Protein AF-A0A4S8S3R3-F1 (afdb_monomer_lite)

InterPro domains:
  IPR031915 Cryptic loci regulator 2, N-terminal [PF16761] (152-192)

Structure (mmCIF, N/CA/C/O backbone):
data_AF-A0A4S8S3R3-F1
#
_entry.id   AF-A0A4S8S3R3-F1
#
loop_
_atom_site.group_PDB
_atom_site.id
_atom_site.type_symbol
_atom_site.label_atom_id
_atom_site.label_alt_id
_atom_site.label_comp_id
_atom_site.label_asym_id
_atom_site.label_entity_id
_atom_site.label_seq_id
_atom_site.pdbx_PDB_ins_code
_atom_site.Cartn_x
_atom_site.Cartn_y
_atom_site.Cartn_z
_atom_site.occupancy
_atom_site.B_iso_or_equiv
_atom_site.auth_seq_id
_atom_site.auth_comp_id
_atom_site.auth_asym_id
_atom_site.auth_atom_id
_atom_site.pdbx_PDB_model_num
ATOM 1 N N . PRO A 1 1 ? -45.115 25.606 -44.494 1.00 42.81 1 PRO A N 1
ATOM 2 C CA . PRO A 1 1 ? -45.465 24.777 -43.309 1.00 42.81 1 PRO A CA 1
ATOM 3 C C . PRO A 1 1 ? -44.817 25.390 -42.044 1.00 42.81 1 PRO A C 1
ATOM 5 O O . PRO A 1 1 ? -43.601 25.354 -41.941 1.00 42.81 1 PRO A O 1
ATOM 8 N N . ARG A 1 2 ? -45.499 26.202 -41.209 1.00 33.47 2 ARG A N 1
ATOM 9 C CA . ARG A 1 2 ? -46.504 25.815 -40.179 1.00 33.47 2 ARG A CA 1
ATOM 10 C C . ARG A 1 2 ? -46.021 24.563 -39.416 1.00 33.47 2 ARG A C 1
ATOM 12 O O . ARG A 1 2 ? -45.846 23.548 -40.074 1.00 33.47 2 ARG A O 1
ATOM 19 N N . THR A 1 3 ? -45.728 24.557 -38.113 1.00 40.31 3 THR A N 1
ATOM 20 C CA . THR A 1 3 ? -46.349 25.238 -36.957 1.00 40.31 3 THR A CA 1
ATOM 21 C C . THR A 1 3 ? -45.448 25.184 -35.711 1.00 40.31 3 THR A C 1
ATOM 23 O O . THR A 1 3 ? -44.665 24.252 -35.550 1.00 40.31 3 THR A O 1
ATOM 26 N N . ASP A 1 4 ? -45.666 26.147 -34.810 1.00 38.47 4 ASP A N 1
ATOM 27 C CA . ASP A 1 4 ? -45.420 26.109 -33.363 1.00 38.47 4 ASP A CA 1
ATOM 28 C C . ASP A 1 4 ? -45.768 24.781 -32.667 1.00 38.47 4 ASP A C 1
ATOM 30 O O . ASP A 1 4 ? -46.743 24.120 -33.029 1.00 38.47 4 ASP A O 1
ATOM 34 N N . SER A 1 5 ? -45.084 24.501 -31.550 1.00 48.31 5 SER A N 1
ATOM 35 C CA . SER A 1 5 ? -45.745 24.085 -30.300 1.00 48.31 5 SER A CA 1
ATOM 36 C C . SER A 1 5 ? -44.850 24.310 -29.078 1.00 48.31 5 SER A C 1
ATOM 38 O O . SER A 1 5 ? -43.907 23.570 -28.806 1.00 48.31 5 SER A O 1
ATOM 40 N N . LYS A 1 6 ? -45.206 25.347 -28.314 1.00 42.16 6 LYS A N 1
ATOM 41 C CA . LYS A 1 6 ? -44.943 25.480 -26.877 1.00 42.16 6 LYS A CA 1
ATOM 42 C C . LYS A 1 6 ? -45.729 24.410 -26.117 1.00 42.16 6 LYS A C 1
ATOM 44 O O . LYS A 1 6 ? -46.930 24.304 -26.342 1.00 42.16 6 LYS A O 1
ATOM 49 N N . ILE A 1 7 ? -45.121 23.781 -25.110 1.00 41.97 7 ILE A N 1
ATOM 50 C CA . ILE A 1 7 ? -45.838 23.376 -23.893 1.00 41.97 7 ILE A CA 1
ATOM 51 C C . ILE A 1 7 ? -45.011 23.806 -22.676 1.00 41.97 7 ILE A C 1
ATOM 53 O O . ILE A 1 7 ? -43.939 23.286 -22.389 1.00 41.97 7 ILE A O 1
ATOM 57 N N . VAL A 1 8 ? -45.553 24.814 -21.997 1.00 40.31 8 VAL A N 1
ATOM 58 C CA . VAL A 1 8 ? -45.353 25.147 -20.585 1.00 40.31 8 VAL A CA 1
ATOM 59 C C . VAL A 1 8 ? -46.259 24.228 -19.773 1.00 40.31 8 VAL A C 1
ATOM 61 O O . VAL A 1 8 ? -47.388 24.012 -20.203 1.00 40.31 8 VAL A O 1
ATOM 64 N N . GLN A 1 9 ? -45.799 23.783 -18.601 1.00 35.97 9 GLN A N 1
ATOM 65 C CA . GLN A 1 9 ? -46.545 23.570 -17.341 1.00 35.97 9 GLN A CA 1
ATOM 66 C C . GLN A 1 9 ? -45.716 22.623 -16.454 1.00 35.97 9 GLN A C 1
ATOM 68 O O . GLN A 1 9 ? -45.087 21.711 -16.963 1.00 35.97 9 GLN A O 1
ATOM 73 N N . LYS A 1 10 ? -45.669 22.705 -15.128 1.00 34.94 10 LYS A N 1
ATOM 74 C CA . LYS A 1 10 ? -46.072 23.684 -14.117 1.00 34.94 10 LYS A CA 1
ATOM 75 C C . LYS A 1 10 ? -45.403 23.177 -12.831 1.00 34.94 10 LYS A C 1
ATOM 77 O O . LYS A 1 10 ? -45.249 21.974 -12.639 1.00 34.94 10 LYS A O 1
ATOM 82 N N . SER A 1 11 ? -44.988 24.111 -11.995 1.00 38.84 11 SER A N 1
ATOM 83 C CA . SER A 1 11 ? -44.593 23.934 -10.599 1.00 38.84 11 SER A CA 1
ATOM 84 C C . SER A 1 11 ? -45.507 22.981 -9.823 1.00 38.84 11 SER A C 1
ATOM 86 O O . SER A 1 11 ? -46.708 22.993 -10.067 1.00 38.84 11 SER A O 1
ATOM 88 N N . ASN A 1 12 ? -44.942 22.244 -8.855 1.00 33.91 12 ASN A N 1
ATOM 89 C CA . ASN A 1 12 ? -45.593 21.876 -7.590 1.00 33.91 12 ASN A CA 1
ATOM 90 C C . ASN A 1 12 ? -44.559 21.340 -6.583 1.00 33.91 12 ASN A C 1
ATOM 92 O O . ASN A 1 12 ? -44.214 20.162 -6.572 1.00 33.91 12 ASN A O 1
ATOM 96 N N . THR A 1 13 ? -44.091 22.228 -5.710 1.00 43.00 13 THR A N 1
ATOM 97 C CA . THR A 1 13 ? -43.621 21.862 -4.370 1.00 43.00 13 THR A CA 1
ATOM 98 C C . THR A 1 13 ? -44.842 21.523 -3.517 1.00 43.00 13 THR A C 1
ATOM 100 O O . THR A 1 13 ? -45.831 22.256 -3.575 1.00 43.00 13 THR A O 1
ATOM 103 N N . PRO A 1 14 ? -44.748 20.509 -2.650 1.00 39.34 14 PRO A N 1
ATOM 104 C CA . PRO A 1 14 ? -45.370 20.633 -1.340 1.00 39.34 14 PRO A CA 1
ATOM 105 C C . PRO A 1 14 ? -44.380 20.291 -0.221 1.00 39.34 14 PRO A C 1
ATOM 107 O O . PRO A 1 14 ? -43.823 19.199 -0.153 1.00 39.34 14 PRO A O 1
ATOM 110 N N . LYS A 1 15 ? -44.207 21.251 0.690 1.00 39.97 15 LYS A N 1
ATOM 111 C CA . LYS A 1 15 ? -43.920 21.000 2.106 1.00 39.97 15 LYS A CA 1
ATOM 112 C C . LYS A 1 15 ? -45.290 20.864 2.790 1.00 39.97 15 LYS A C 1
ATOM 114 O O . LYS A 1 15 ? -46.181 21.638 2.441 1.00 39.97 15 LYS A O 1
ATOM 119 N N . PRO A 1 16 ? -45.482 19.895 3.693 1.00 41.38 16 PRO A N 1
ATOM 120 C CA . PRO A 1 16 ? -45.850 20.271 5.066 1.00 41.38 16 PRO A CA 1
ATOM 121 C C . PRO A 1 16 ? -45.192 19.331 6.104 1.00 41.38 16 PRO A C 1
ATOM 123 O O . PRO A 1 16 ? -44.981 18.152 5.856 1.00 41.38 16 PRO A O 1
ATOM 126 N N . GLU A 1 17 ? -44.541 19.876 7.129 1.00 31.16 17 GLU A N 1
ATOM 127 C CA . GLU A 1 17 ? -45.059 20.096 8.496 1.00 31.16 17 GLU A CA 1
ATOM 128 C C . GLU A 1 17 ? -44.918 18.885 9.441 1.00 31.16 17 GLU A C 1
ATOM 130 O O . GLU A 1 17 ? -45.548 17.848 9.287 1.00 31.16 17 GLU A O 1
ATOM 135 N N . THR A 1 18 ? -44.053 19.105 10.437 1.00 33.72 18 THR A N 1
ATOM 136 C CA . THR A 1 18 ? -44.290 18.925 11.878 1.00 33.72 18 THR A CA 1
ATOM 137 C C . THR A 1 18 ? -44.778 17.567 12.381 1.00 33.72 18 THR A C 1
ATOM 139 O O . THR A 1 18 ? -45.950 17.245 12.249 1.00 33.72 18 THR A O 1
ATOM 142 N N . SER A 1 19 ? -43.913 16.855 13.119 1.00 33.66 19 SER A N 1
ATOM 143 C CA . SER A 1 19 ? -44.269 16.081 14.326 1.00 33.66 19 SER A CA 1
ATOM 144 C C . SER A 1 19 ? -43.007 15.575 15.036 1.00 33.66 19 SER A C 1
ATOM 146 O O . SER A 1 19 ? -42.367 14.626 14.590 1.00 33.66 19 SER A O 1
ATOM 148 N N . SER A 1 20 ? -42.652 16.198 16.162 1.00 34.34 20 SER A N 1
ATOM 149 C CA . SER A 1 20 ? -41.788 15.581 17.177 1.00 34.34 20 SER A CA 1
ATOM 150 C C . SER A 1 20 ? -42.517 14.413 17.845 1.00 34.34 20 SER A C 1
ATOM 152 O O . SER A 1 20 ? -43.718 14.515 18.097 1.00 34.34 20 SER A O 1
ATOM 154 N N . PRO A 1 21 ? -41.773 13.393 18.296 1.00 39.06 21 PRO A N 1
ATOM 155 C CA . PRO A 1 21 ? -41.988 12.917 19.655 1.00 39.06 21 PRO A CA 1
ATOM 156 C C . PRO A 1 21 ? -40.679 12.871 20.449 1.00 39.06 21 PRO A C 1
ATOM 158 O O . PRO A 1 21 ? -39.700 12.216 20.101 1.00 39.06 21 PRO A O 1
ATOM 161 N N . ARG A 1 22 ? -40.719 13.589 21.568 1.00 32.97 22 ARG A N 1
ATOM 162 C CA . ARG A 1 22 ? -39.812 13.522 22.709 1.00 32.97 22 ARG A CA 1
ATOM 163 C C . ARG A 1 22 ? -40.102 12.232 23.473 1.00 32.97 22 ARG A C 1
ATOM 165 O O . ARG A 1 22 ? -41.174 12.148 24.058 1.00 32.97 22 ARG A O 1
ATOM 172 N N . LEU A 1 23 ? -39.161 11.292 23.533 1.00 36.50 23 LEU A N 1
ATOM 173 C CA . LEU A 1 23 ? -39.153 10.227 24.542 1.00 36.50 23 LEU A CA 1
ATOM 174 C C . LEU A 1 23 ? -37.711 9.906 24.958 1.00 36.50 23 LEU A C 1
ATOM 176 O O . LEU A 1 23 ? -36.944 9.298 24.218 1.00 36.50 23 LEU A O 1
ATOM 180 N N . GLN A 1 24 ? -37.362 10.353 26.165 1.00 35.91 24 GLN A N 1
ATOM 181 C CA . GLN A 1 24 ? -36.307 9.759 26.981 1.00 35.91 24 GLN A CA 1
ATOM 182 C C . GLN A 1 24 ? -36.858 8.486 27.632 1.00 35.91 24 GLN A C 1
ATOM 184 O O . GLN A 1 24 ? -38.046 8.444 27.960 1.00 35.91 24 GLN A O 1
ATOM 189 N N . PRO A 1 25 ? -35.988 7.520 27.943 1.00 35.62 25 PRO A N 1
ATOM 190 C CA . PRO A 1 25 ? -36.125 6.782 29.190 1.00 35.62 25 PRO A CA 1
ATOM 191 C C . PRO A 1 25 ? -34.974 7.136 30.129 1.00 35.62 25 PRO A C 1
ATOM 193 O O . PRO A 1 25 ? -33.798 7.013 29.786 1.00 35.62 25 PRO A O 1
ATOM 196 N N . ALA A 1 26 ? -35.351 7.587 31.321 1.00 31.09 26 ALA A N 1
ATOM 197 C CA . ALA A 1 26 ? -34.501 7.590 32.494 1.00 31.09 26 ALA A CA 1
ATOM 198 C C . ALA A 1 26 ? -33.991 6.166 32.760 1.00 31.09 26 ALA A C 1
ATOM 200 O O . ALA A 1 26 ? -34.755 5.208 32.645 1.00 31.09 26 ALA A O 1
ATOM 201 N N . PHE A 1 27 ? -32.728 6.036 33.163 1.00 34.03 27 PHE A N 1
ATOM 202 C CA . PHE A 1 27 ? -32.340 4.913 34.002 1.00 34.03 27 PHE A CA 1
ATOM 203 C C . PHE A 1 27 ? -31.862 5.470 35.331 1.00 34.03 27 PHE A C 1
ATOM 205 O O . PHE A 1 27 ? -30.922 6.264 35.404 1.00 34.03 27 PHE A O 1
ATOM 212 N N . GLU A 1 28 ? -32.631 5.115 36.349 1.00 34.59 28 GLU A N 1
ATOM 213 C CA . GLU A 1 28 ? -32.444 5.498 37.728 1.00 34.59 28 GLU A CA 1
ATOM 214 C C . GLU A 1 28 ? -31.196 4.856 38.325 1.00 34.59 28 GLU A C 1
ATOM 216 O O . GLU A 1 28 ? -30.725 3.782 37.946 1.00 34.59 28 GLU A O 1
ATOM 221 N N . ILE A 1 29 ? -30.696 5.599 39.299 1.00 34.53 29 ILE A N 1
ATOM 222 C CA . ILE A 1 29 ? -29.634 5.299 40.237 1.00 34.53 29 ILE A CA 1
ATOM 223 C C . ILE A 1 29 ? -30.038 4.090 41.086 1.00 34.53 29 ILE A C 1
ATOM 225 O O . ILE A 1 29 ? -31.101 4.092 41.701 1.00 34.53 29 ILE A O 1
ATOM 229 N N . ALA A 1 30 ? -29.138 3.116 41.215 1.00 36.00 30 ALA A N 1
ATOM 230 C CA . ALA A 1 30 ? -29.139 2.188 42.338 1.00 36.00 30 ALA A CA 1
ATOM 231 C C . ALA A 1 30 ? -27.792 2.286 43.066 1.00 36.00 30 ALA A C 1
ATOM 233 O O . ALA A 1 30 ? -26.775 1.734 42.654 1.00 36.00 30 ALA A O 1
ATOM 234 N N . THR A 1 31 ? -27.804 3.050 44.154 1.00 36.00 31 THR A N 1
ATOM 235 C CA . THR A 1 31 ? -26.838 3.024 45.254 1.00 36.00 31 THR A CA 1
ATOM 236 C C . THR A 1 31 ? -26.997 1.751 46.082 1.00 36.00 31 THR A C 1
ATOM 238 O O . THR A 1 31 ? -28.115 1.460 46.496 1.00 36.00 31 THR A O 1
ATOM 241 N N . SER A 1 32 ? -25.894 1.063 46.389 1.00 34.50 32 SER A N 1
ATOM 242 C CA . SER A 1 32 ? -25.603 0.313 47.634 1.00 34.50 32 SER A CA 1
ATOM 243 C C . SER A 1 32 ? -24.388 -0.584 47.352 1.00 34.50 32 SER A C 1
ATOM 245 O O . SER A 1 32 ? -24.374 -1.261 46.334 1.00 34.50 32 SER A O 1
ATOM 247 N N . GLY A 1 33 ? -23.313 -0.667 48.126 1.00 32.16 33 GLY A N 1
ATOM 248 C CA . GLY A 1 33 ? -22.965 -0.123 49.427 1.00 32.16 33 GLY A CA 1
ATOM 249 C C . GLY A 1 33 ? -21.567 -0.654 49.797 1.00 32.16 33 GLY A C 1
ATOM 250 O O . GLY A 1 33 ? -21.150 -1.691 49.295 1.00 32.16 33 GLY A O 1
ATOM 251 N N . TYR A 1 34 ? -20.857 0.114 50.627 1.00 34.03 34 TYR A N 1
ATOM 252 C CA . TYR A 1 34 ? -19.800 -0.269 51.575 1.00 34.03 34 TYR A CA 1
ATOM 253 C C . TYR A 1 34 ? -18.834 -1.428 51.245 1.00 34.03 34 TYR A C 1
ATOM 255 O O . TYR A 1 34 ? -19.219 -2.590 51.251 1.00 34.03 34 TYR A O 1
ATOM 263 N N . LEU A 1 35 ? -17.527 -1.129 51.245 1.00 38.69 35 LEU A N 1
ATOM 264 C CA . LEU A 1 35 ? -16.663 -1.475 52.388 1.00 38.69 35 LEU A CA 1
ATOM 265 C C . LEU A 1 35 ? -15.278 -0.815 52.286 1.00 38.69 35 LEU A C 1
ATOM 267 O O . LEU A 1 35 ? -14.563 -0.934 51.294 1.00 38.69 35 LEU A O 1
ATOM 271 N N . SER A 1 36 ? -14.937 -0.113 53.365 1.00 37.84 36 SER A N 1
ATOM 272 C CA . SER A 1 36 ? -13.621 0.407 53.722 1.00 37.84 36 SER A CA 1
ATOM 273 C C . SER A 1 36 ? -12.545 -0.674 53.718 1.00 37.84 36 SER A C 1
ATOM 275 O O . SER A 1 36 ? -12.812 -1.768 54.192 1.00 37.84 36 SER A O 1
ATOM 277 N N . HIS A 1 37 ? -11.306 -0.311 53.381 1.00 37.75 37 HIS A N 1
ATOM 278 C CA . HIS A 1 37 ? -10.135 -0.757 54.142 1.00 37.75 37 HIS A CA 1
ATOM 279 C C . HIS A 1 37 ? -8.999 0.267 54.019 1.00 37.75 37 HIS A C 1
ATOM 281 O O . HIS A 1 37 ? -8.305 0.352 53.009 1.00 37.75 37 HIS A O 1
ATOM 287 N N . SER A 1 38 ? -8.816 1.034 55.092 1.00 36.47 38 SER A N 1
ATOM 288 C CA . SER A 1 38 ? -7.564 1.710 55.428 1.00 36.47 38 SER A CA 1
ATOM 289 C C . SER A 1 38 ? -6.676 0.719 56.181 1.00 36.47 38 SER A C 1
ATOM 291 O O . SER A 1 38 ? -7.119 0.193 57.199 1.00 36.47 38 SER A O 1
ATOM 293 N N . ILE A 1 39 ? -5.437 0.496 55.736 1.00 39.38 39 ILE A N 1
ATOM 294 C CA . ILE A 1 39 ? -4.330 -0.050 56.550 1.00 39.38 39 ILE A CA 1
ATOM 295 C C . ILE A 1 39 ? -3.059 0.673 56.068 1.00 39.38 39 ILE A C 1
ATOM 297 O O . ILE A 1 39 ? -2.660 0.517 54.920 1.00 39.38 39 ILE A O 1
ATOM 301 N N . LEU A 1 40 ? -2.618 1.731 56.755 1.00 34.19 40 LEU A N 1
ATOM 302 C CA . LEU A 1 40 ? -1.598 1.744 57.818 1.00 34.19 40 LEU A CA 1
ATOM 303 C C . LEU A 1 40 ? -0.231 1.151 57.421 1.00 34.19 40 LEU A C 1
ATOM 305 O O . LEU A 1 40 ? -0.044 -0.055 57.323 1.00 34.19 40 LEU A O 1
ATOM 309 N N . GLN A 1 41 ? 0.705 2.088 57.238 1.00 35.75 41 GLN A N 1
ATOM 310 C CA . GLN A 1 41 ? 2.137 2.070 57.555 1.00 35.75 41 GLN A CA 1
ATOM 311 C C . GLN A 1 41 ? 2.767 0.744 58.010 1.00 35.75 41 GLN A C 1
ATOM 313 O O . GLN A 1 41 ? 2.439 0.200 59.061 1.00 35.75 41 GLN A O 1
ATOM 318 N N . SER A 1 42 ? 3.863 0.378 57.342 1.00 31.73 42 SER A N 1
ATOM 319 C CA . SER A 1 42 ? 5.008 -0.200 58.042 1.00 31.73 42 SER A CA 1
ATOM 320 C C . SER A 1 42 ? 6.295 0.447 57.544 1.00 31.73 42 SER A C 1
ATOM 322 O O . SER A 1 42 ? 6.680 0.317 56.384 1.00 31.73 42 SER A O 1
ATOM 324 N N . SER A 1 43 ? 6.905 1.200 58.457 1.00 35.66 43 SER A N 1
ATOM 325 C CA . SER A 1 43 ? 8.271 1.695 58.378 1.00 35.66 43 SER A CA 1
ATOM 326 C C . SER A 1 43 ? 9.243 0.520 58.295 1.00 35.66 43 SER A C 1
ATOM 328 O O . SER A 1 43 ? 9.161 -0.410 59.100 1.00 35.66 43 SER A O 1
ATOM 330 N N . ARG A 1 44 ? 10.208 0.602 57.377 1.00 38.00 44 ARG A N 1
ATOM 331 C CA . ARG A 1 44 ? 11.535 0.026 57.593 1.00 38.00 44 ARG A CA 1
ATOM 332 C C . ARG A 1 44 ? 12.589 1.028 57.164 1.00 38.00 44 ARG A C 1
ATOM 334 O O . ARG A 1 44 ? 12.940 1.137 55.993 1.00 38.00 44 ARG A O 1
ATOM 341 N N . ASP A 1 45 ? 13.087 1.727 58.172 1.00 32.34 45 ASP A N 1
ATOM 342 C CA . ASP A 1 45 ? 14.384 2.374 58.177 1.00 32.34 45 ASP A CA 1
ATOM 343 C C . ASP A 1 45 ? 15.481 1.354 57.842 1.00 32.34 45 ASP A C 1
ATOM 345 O O . ASP A 1 45 ? 15.679 0.364 58.547 1.00 32.34 45 ASP A O 1
ATOM 349 N N . CYS A 1 46 ? 16.238 1.620 56.784 1.00 28.89 46 CYS A N 1
ATOM 350 C CA . CYS A 1 46 ? 17.620 1.175 56.661 1.00 28.89 46 CYS A CA 1
ATOM 351 C C . CYS A 1 46 ? 18.444 2.376 56.207 1.00 28.89 46 CYS A C 1
ATOM 353 O O . CYS A 1 46 ? 18.574 2.664 55.022 1.00 28.89 46 CYS A O 1
ATOM 355 N N . ASN A 1 47 ? 18.982 3.092 57.191 1.00 32.78 47 ASN A N 1
ATOM 356 C CA . ASN A 1 47 ? 20.014 4.095 56.999 1.00 32.78 47 ASN A CA 1
ATOM 357 C C . ASN A 1 47 ? 21.377 3.397 57.132 1.00 32.78 47 ASN A C 1
ATOM 359 O O . ASN A 1 47 ? 21.750 2.979 58.229 1.00 32.78 47 ASN A O 1
ATOM 363 N N . ARG A 1 48 ? 22.145 3.291 56.041 1.00 32.88 48 ARG A N 1
ATOM 364 C CA . ARG A 1 48 ? 23.611 3.281 56.133 1.00 32.88 48 ARG A CA 1
ATOM 365 C C . ARG A 1 48 ? 24.241 3.887 54.880 1.00 32.88 48 ARG A C 1
ATOM 367 O O . ARG A 1 48 ? 24.028 3.443 53.761 1.00 32.88 48 ARG A O 1
ATOM 374 N N . HIS A 1 49 ? 24.996 4.938 55.145 1.00 33.22 49 HIS A N 1
ATOM 375 C CA . HIS A 1 49 ? 25.717 5.830 54.252 1.00 33.22 49 HIS A CA 1
ATOM 376 C C . HIS A 1 49 ? 27.010 5.186 53.711 1.00 33.22 49 HIS A C 1
ATOM 378 O O . HIS A 1 49 ? 27.796 4.712 54.527 1.00 33.22 49 HIS A O 1
ATOM 384 N N . LEU A 1 50 ? 27.237 5.200 52.385 1.00 30.02 50 LEU A N 1
ATOM 385 C CA . LEU A 1 50 ? 28.468 5.692 51.726 1.00 30.02 50 LEU A CA 1
ATOM 386 C C . LEU A 1 50 ? 28.365 5.614 50.179 1.00 30.02 50 LEU A C 1
ATOM 388 O O . LEU A 1 50 ? 28.227 4.535 49.619 1.00 30.02 50 LEU A O 1
ATOM 392 N N . GLN A 1 51 ? 28.447 6.787 49.538 1.00 34.78 51 GLN A N 1
ATOM 393 C CA . GLN A 1 51 ? 29.230 7.118 48.331 1.00 34.78 51 GLN A CA 1
ATOM 394 C C . GLN A 1 51 ? 29.315 6.118 47.153 1.00 34.78 51 GLN A C 1
ATOM 396 O O . GLN A 1 51 ? 30.064 5.149 47.212 1.00 34.78 51 GLN A O 1
ATOM 401 N N . ASN A 1 52 ? 28.668 6.448 46.026 1.00 30.20 52 ASN A N 1
ATOM 402 C CA . ASN A 1 52 ? 29.315 6.935 44.788 1.00 30.20 52 ASN A CA 1
ATOM 403 C C . ASN A 1 52 ? 28.390 6.799 43.563 1.00 30.20 52 ASN A C 1
ATOM 405 O O . ASN A 1 52 ? 27.726 5.786 43.377 1.00 30.20 52 ASN A O 1
ATOM 409 N N . ASP A 1 53 ? 28.414 7.856 42.751 1.00 32.84 53 ASP A N 1
ATOM 410 C CA . ASP A 1 53 ? 28.227 7.910 41.301 1.00 32.84 53 ASP A CA 1
ATOM 411 C C . ASP A 1 53 ? 26.947 7.358 40.652 1.00 32.84 53 ASP A C 1
ATOM 413 O O . ASP A 1 53 ? 26.732 6.161 40.490 1.00 32.84 53 ASP A O 1
ATOM 417 N N . SER A 1 54 ? 26.202 8.298 40.067 1.00 35.62 54 SER A N 1
ATOM 418 C CA . SER A 1 54 ? 25.997 8.393 38.612 1.00 35.62 54 SER A CA 1
ATOM 419 C C . SER A 1 54 ? 24.539 8.672 38.253 1.00 35.62 54 SER A C 1
ATOM 421 O O . SER A 1 54 ? 23.603 8.056 38.758 1.00 35.62 54 SER A O 1
ATOM 423 N N . CYS A 1 55 ? 24.368 9.665 37.386 1.00 34.19 55 CYS A N 1
ATOM 424 C CA . CYS A 1 55 ? 23.100 10.174 36.894 1.00 34.19 55 CYS A CA 1
ATOM 425 C C . CYS A 1 55 ? 22.215 9.045 36.354 1.00 34.19 55 CYS A C 1
ATOM 427 O O . CYS A 1 55 ? 22.591 8.347 35.412 1.00 34.19 55 CYS A O 1
ATOM 429 N N . THR A 1 56 ? 21.008 8.919 36.903 1.00 35.53 56 THR A N 1
ATOM 430 C CA . THR A 1 56 ? 19.943 8.088 36.343 1.00 35.53 56 THR A CA 1
ATOM 431 C C . THR A 1 56 ? 19.546 8.659 34.983 1.00 35.53 56 THR A C 1
ATOM 433 O O . THR A 1 56 ? 18.742 9.586 34.887 1.00 35.53 56 THR A O 1
ATOM 436 N N . MET A 1 57 ? 20.141 8.132 33.915 1.00 41.19 57 MET A N 1
ATOM 437 C CA . MET A 1 57 ? 19.585 8.271 32.576 1.00 41.19 57 MET A CA 1
ATOM 438 C C . MET A 1 57 ? 18.233 7.562 32.601 1.00 41.19 57 MET A C 1
ATOM 440 O O . MET A 1 57 ? 18.159 6.387 32.951 1.00 41.19 57 MET A O 1
ATOM 444 N N . ALA A 1 58 ? 17.167 8.304 32.304 1.00 42.53 58 ALA A N 1
ATOM 445 C CA . ALA A 1 58 ? 15.836 7.744 32.145 1.00 42.53 58 ALA A CA 1
ATOM 446 C C . ALA A 1 58 ? 15.900 6.552 31.181 1.00 42.53 58 ALA A C 1
ATOM 448 O O . ALA A 1 58 ? 16.458 6.674 30.086 1.00 42.53 58 ALA A O 1
ATOM 449 N N . ASP A 1 59 ? 15.345 5.416 31.602 1.00 37.62 59 ASP A N 1
ATOM 450 C CA . ASP A 1 59 ? 15.226 4.237 30.755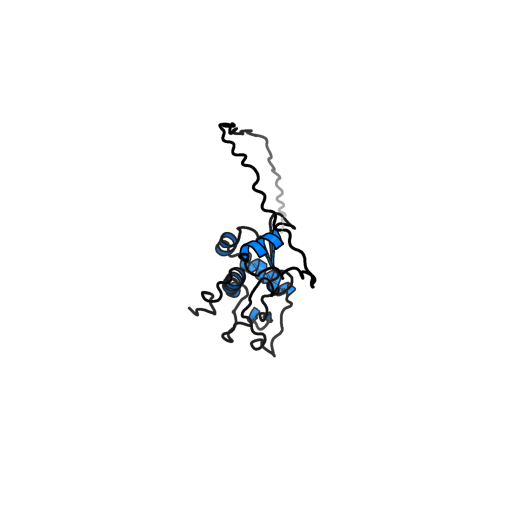 1.00 37.62 59 ASP A CA 1
ATOM 451 C C . ASP A 1 59 ? 14.561 4.624 29.422 1.00 37.62 59 ASP A C 1
ATOM 453 O O . ASP A 1 59 ? 13.542 5.331 29.421 1.00 37.62 59 ASP A O 1
ATOM 457 N N . PRO A 1 60 ? 15.096 4.175 28.271 1.00 46.69 60 PRO A N 1
ATOM 458 C CA . PRO A 1 60 ? 14.410 4.349 27.002 1.00 46.69 60 PRO A CA 1
ATOM 459 C C . PRO A 1 60 ? 13.027 3.689 27.103 1.00 46.69 60 PRO A C 1
ATOM 461 O O . PRO A 1 60 ? 12.909 2.614 27.701 1.00 46.69 60 PRO A O 1
ATOM 464 N N . PRO A 1 61 ? 11.963 4.295 26.544 1.00 47.25 61 PRO A N 1
ATOM 465 C CA . PRO A 1 61 ? 10.625 3.738 26.647 1.00 47.25 61 PRO A CA 1
ATOM 466 C C . PRO A 1 61 ? 10.626 2.319 26.080 1.00 47.25 61 PRO A C 1
ATOM 468 O O . PRO A 1 61 ? 10.843 2.089 24.890 1.00 47.25 61 PRO A O 1
ATOM 471 N N . SER A 1 62 ? 10.414 1.367 26.983 1.00 42.91 62 SER A N 1
ATOM 472 C CA . SER A 1 62 ? 10.353 -0.053 26.690 1.00 42.91 62 SER A CA 1
ATOM 473 C C . SER A 1 62 ? 9.331 -0.323 25.584 1.00 42.91 62 SER A C 1
ATOM 475 O O . SER A 1 62 ? 8.193 0.152 25.636 1.00 42.91 62 SER A O 1
ATOM 477 N N . LYS A 1 63 ? 9.728 -1.120 24.584 1.00 48.72 63 LYS A N 1
ATOM 478 C CA . LYS A 1 63 ? 8.891 -1.578 23.459 1.00 48.72 63 LYS A CA 1
ATOM 479 C C . LYS A 1 63 ? 7.756 -2.535 23.890 1.00 48.72 63 LYS A C 1
ATOM 481 O O . LYS A 1 63 ? 7.272 -3.315 23.083 1.00 48.72 63 LYS A O 1
ATOM 486 N N . THR A 1 64 ? 7.342 -2.524 25.157 1.00 43.75 64 THR A N 1
ATOM 487 C CA . THR A 1 64 ? 6.466 -3.537 25.772 1.00 43.75 64 THR A CA 1
ATOM 488 C C . THR A 1 64 ? 4.979 -3.195 25.781 1.00 43.75 64 THR A C 1
ATOM 490 O O . THR A 1 64 ? 4.176 -4.035 26.183 1.00 43.75 64 THR A O 1
ATOM 493 N N . LYS A 1 65 ? 4.556 -2.004 25.333 1.00 42.88 65 LYS A N 1
ATOM 494 C CA . LYS A 1 65 ? 3.120 -1.759 25.116 1.00 42.88 65 LYS A CA 1
ATOM 495 C C . LYS A 1 65 ? 2.671 -2.443 23.820 1.00 42.88 65 LYS A C 1
ATOM 497 O O . LYS A 1 65 ? 3.345 -2.259 22.806 1.00 42.88 65 LYS A O 1
ATOM 502 N N . PRO A 1 66 ? 1.517 -3.142 23.804 1.00 49.47 66 PRO A N 1
ATOM 503 C CA . PRO A 1 66 ? 0.914 -3.612 22.561 1.00 49.47 66 PRO A CA 1
ATOM 504 C C . PRO A 1 66 ? 0.778 -2.427 21.600 1.00 49.47 66 PRO A C 1
ATOM 506 O O . PRO A 1 66 ? 0.175 -1.414 21.954 1.00 49.47 66 PRO A O 1
ATOM 509 N N . ARG A 1 67 ? 1.360 -2.505 20.405 1.00 55.28 67 ARG A N 1
ATOM 510 C CA . ARG A 1 67 ? 1.452 -1.384 19.450 1.00 55.28 67 ARG A CA 1
ATOM 511 C C . ARG A 1 67 ? 0.087 -0.829 19.016 1.00 55.28 67 ARG A C 1
ATOM 513 O O . ARG A 1 67 ? -0.003 0.375 18.794 1.00 55.28 67 ARG A O 1
ATOM 520 N N . LYS A 1 68 ? -1.004 -1.614 19.073 1.00 48.91 68 LYS A N 1
ATOM 521 C CA . LYS A 1 68 ? -2.399 -1.105 18.999 1.00 48.91 68 LYS A CA 1
ATOM 522 C C . LYS A 1 68 ? -2.685 0.002 20.027 1.00 48.91 68 LYS A C 1
ATOM 524 O O . LYS A 1 68 ? -3.325 0.996 19.699 1.00 48.91 68 LYS A O 1
ATOM 529 N N . ALA A 1 69 ? -2.168 -0.122 21.251 1.00 47.22 69 ALA A N 1
ATOM 530 C CA . ALA A 1 69 ? -2.250 0.928 22.265 1.00 47.22 69 ALA A CA 1
ATOM 531 C C . ALA A 1 69 ? -1.356 2.133 21.922 1.00 47.22 69 ALA A C 1
ATOM 533 O O . ALA A 1 69 ? -1.697 3.258 22.264 1.00 47.22 69 ALA A O 1
ATOM 534 N N . ARG A 1 70 ? -0.237 1.931 21.215 1.00 52.12 70 ARG A N 1
ATOM 535 C CA . ARG A 1 70 ? 0.661 3.010 20.766 1.00 52.12 70 ARG A CA 1
ATOM 536 C C . ARG A 1 70 ? 0.047 3.822 19.613 1.00 52.12 70 ARG A C 1
ATOM 538 O O . ARG A 1 70 ? 0.081 5.047 19.665 1.00 52.12 70 ARG A O 1
ATOM 545 N N . ALA A 1 71 ? -0.589 3.156 18.646 1.00 51.41 71 ALA A N 1
ATOM 546 C CA . ALA A 1 71 ? -1.390 3.785 17.593 1.00 51.41 71 ALA A CA 1
ATOM 547 C C . ALA A 1 71 ? -2.627 4.508 18.166 1.00 51.41 71 ALA A C 1
ATOM 549 O O . ALA A 1 71 ? -2.889 5.656 17.814 1.00 51.41 71 ALA A O 1
ATOM 550 N N . GLY A 1 72 ? -3.319 3.892 19.136 1.00 52.03 72 GLY A N 1
ATOM 551 C CA . GLY A 1 72 ? -4.429 4.524 19.860 1.00 52.03 72 GLY A CA 1
ATOM 552 C C . GLY A 1 72 ? -4.026 5.790 20.633 1.00 52.03 72 GLY A C 1
ATOM 553 O O . GLY A 1 72 ? -4.802 6.742 20.697 1.00 52.03 72 GLY A O 1
ATOM 554 N N . ILE A 1 73 ? -2.795 5.853 21.162 1.00 50.34 73 ILE A N 1
ATOM 555 C CA . ILE A 1 73 ? -2.243 7.058 21.811 1.00 50.34 73 ILE A CA 1
ATOM 556 C C . ILE A 1 73 ? -1.898 8.152 20.784 1.00 50.34 73 ILE A C 1
ATOM 558 O O . ILE A 1 73 ? -2.127 9.326 21.069 1.00 50.34 73 ILE A O 1
ATOM 562 N N . TYR A 1 74 ? -1.414 7.803 19.585 1.00 47.75 74 TYR A N 1
ATOM 563 C CA . TYR A 1 74 ? -1.178 8.781 18.507 1.00 47.75 74 TYR A CA 1
ATOM 564 C C . TYR A 1 74 ? -2.486 9.458 18.045 1.00 47.75 74 TYR A C 1
ATOM 566 O O . TYR A 1 74 ? -2.494 10.631 17.674 1.00 47.75 74 TYR A O 1
ATOM 574 N N . GLN A 1 75 ? -3.615 8.744 18.123 1.00 51.97 75 GL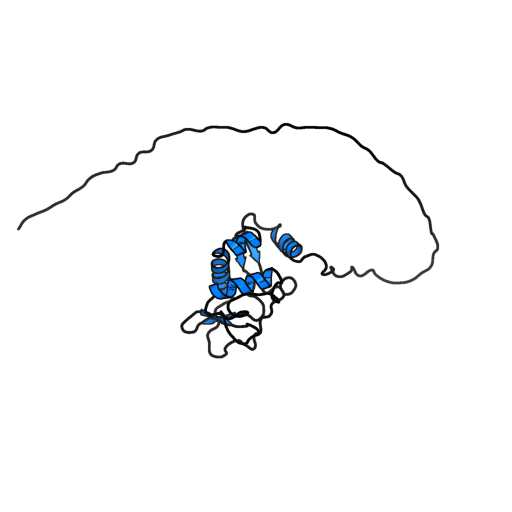N A N 1
ATOM 575 C CA . GLN A 1 75 ? -4.891 9.149 17.516 1.00 51.97 75 GLN A CA 1
ATOM 576 C C . GLN A 1 75 ? -5.894 9.795 18.473 1.00 51.97 75 GLN A C 1
ATOM 578 O O . GLN A 1 75 ? -6.731 10.583 18.035 1.00 51.97 75 GLN A O 1
ATOM 583 N N . SER A 1 76 ? -5.786 9.553 19.781 1.00 45.59 76 SER A N 1
ATOM 584 C CA . SER A 1 76 ? -6.708 10.119 20.778 1.00 45.59 76 SER A CA 1
ATOM 585 C C . SER A 1 76 ? -6.642 11.651 20.909 1.00 45.59 76 SER A C 1
ATOM 587 O O . SER A 1 76 ? -7.521 12.230 21.546 1.00 45.59 76 SER A O 1
ATOM 589 N N . ILE A 1 77 ? -5.632 12.322 20.343 1.00 50.62 77 ILE A N 1
ATOM 590 C CA . ILE A 1 77 ? -5.362 13.736 20.647 1.00 50.62 77 ILE A CA 1
ATOM 591 C C . ILE A 1 77 ? -5.879 14.697 19.561 1.00 50.62 77 ILE A C 1
ATOM 593 O O . ILE A 1 77 ? -6.000 15.886 19.847 1.00 50.62 77 ILE A O 1
ATOM 597 N N . ARG A 1 78 ? -6.201 14.249 18.329 1.00 51.94 78 ARG A N 1
ATOM 598 C CA . ARG A 1 78 ? -6.358 15.208 17.210 1.00 51.94 78 ARG A CA 1
ATOM 599 C C . ARG A 1 78 ? -7.690 15.307 16.467 1.00 51.94 78 ARG A C 1
ATOM 601 O O . ARG A 1 78 ? -7.968 16.432 16.082 1.00 51.94 78 ARG A O 1
ATOM 608 N N . ASN A 1 79 ? -8.528 14.279 16.277 1.00 50.66 79 ASN A N 1
ATOM 609 C CA . ASN A 1 79 ? -9.831 14.481 15.604 1.00 50.66 79 ASN A CA 1
ATOM 610 C C . ASN A 1 79 ? -10.860 13.368 15.892 1.00 50.66 79 ASN A C 1
ATOM 612 O O . ASN A 1 79 ? -10.584 12.204 15.610 1.00 50.66 79 ASN A O 1
ATOM 616 N N . PRO A 1 80 ? -12.074 13.686 16.381 1.00 58.78 80 PRO A N 1
ATOM 617 C CA . PRO A 1 80 ? -13.154 12.709 16.446 1.00 58.78 80 PRO A CA 1
ATOM 618 C C . PRO A 1 80 ? -13.682 12.418 15.030 1.00 58.78 80 PRO A C 1
ATOM 620 O O . PRO A 1 80 ? -14.287 13.281 14.402 1.00 58.78 80 PRO A O 1
ATOM 623 N N . GLY A 1 81 ? -13.464 11.198 14.524 1.00 74.38 81 GLY A N 1
ATOM 624 C CA . GLY A 1 81 ? -14.132 10.684 13.315 1.00 74.38 81 GLY A CA 1
ATOM 625 C C . GLY A 1 81 ? -13.222 10.060 12.252 1.00 74.38 81 GLY A C 1
ATOM 626 O O . GLY A 1 81 ? -13.721 9.328 11.396 1.00 74.38 81 GLY A O 1
ATOM 627 N N . TYR A 1 82 ? -11.911 10.294 12.310 1.00 81.25 82 TYR A N 1
ATOM 628 C CA . TYR A 1 82 ? -10.940 9.642 11.433 1.00 81.25 82 TYR A CA 1
ATOM 629 C C . TYR A 1 82 ? -9.590 9.451 12.125 1.00 81.25 82 TYR A C 1
ATOM 631 O O . TYR A 1 82 ? -9.244 10.156 13.070 1.00 81.25 82 TYR A O 1
ATOM 639 N N . GLN A 1 83 ? -8.828 8.484 11.628 1.00 87.81 83 GLN A N 1
ATOM 640 C CA . GLN A 1 83 ? -7.533 8.079 12.152 1.00 87.81 83 GLN A CA 1
ATOM 641 C C . GLN A 1 83 ? -6.459 8.262 11.093 1.00 87.81 83 GLN A C 1
ATOM 643 O O . GLN A 1 83 ? -6.531 7.656 10.024 1.00 87.81 83 GLN A O 1
ATOM 648 N N . ASN A 1 84 ? -5.450 9.055 11.428 1.00 90.50 84 ASN A N 1
ATOM 649 C CA . ASN A 1 84 ? -4.308 9.282 10.561 1.00 90.50 84 ASN A CA 1
ATOM 650 C C . ASN A 1 84 ? -3.182 8.289 10.851 1.00 90.50 84 ASN A C 1
ATOM 652 O O . ASN A 1 84 ? -2.896 8.007 12.020 1.00 90.50 84 ASN A O 1
ATOM 656 N N . PHE A 1 85 ? -2.524 7.803 9.802 1.00 90.88 85 PHE A N 1
ATOM 657 C CA . PHE A 1 85 ? -1.382 6.903 9.905 1.00 90.88 85 PHE A CA 1
ATOM 658 C C . PHE A 1 85 ? -0.267 7.295 8.951 1.00 90.88 85 PHE A C 1
ATOM 660 O O . PHE A 1 85 ? -0.501 7.426 7.752 1.00 90.88 85 PHE A O 1
ATOM 667 N N . ASP A 1 86 ? 0.946 7.362 9.488 1.00 94.19 86 ASP A N 1
ATOM 668 C CA . ASP A 1 86 ? 2.170 7.345 8.700 1.00 94.19 86 ASP A CA 1
ATOM 669 C C . ASP A 1 86 ? 2.751 5.932 8.702 1.00 94.19 86 ASP A C 1
ATOM 671 O O . ASP A 1 86 ? 3.306 5.475 9.699 1.00 94.19 86 ASP A O 1
ATOM 675 N N . LEU A 1 87 ? 2.595 5.219 7.585 1.00 94.12 87 LEU A N 1
ATOM 676 C CA . LEU A 1 87 ? 3.080 3.842 7.441 1.00 94.12 87 LEU A CA 1
ATOM 677 C C . LEU A 1 87 ? 4.599 3.778 7.230 1.00 94.12 87 LEU A C 1
ATOM 679 O O . LEU A 1 87 ? 5.186 2.696 7.283 1.00 94.12 87 LEU A O 1
ATOM 683 N N . SER A 1 88 ? 5.239 4.924 6.992 1.00 94.94 88 SER A N 1
ATOM 684 C CA . SER A 1 88 ? 6.691 5.035 6.925 1.00 94.94 88 SER A CA 1
ATOM 685 C C . SER A 1 88 ? 7.336 5.226 8.300 1.00 94.94 88 SER A C 1
ATOM 687 O O . SER A 1 88 ? 8.563 5.162 8.404 1.00 94.94 88 SER A O 1
ATOM 689 N N . ASP A 1 89 ? 6.551 5.405 9.367 1.00 90.44 89 ASP A N 1
ATOM 690 C CA . ASP A 1 89 ? 7.074 5.521 10.725 1.00 90.44 89 ASP A CA 1
ATOM 691 C C . ASP A 1 89 ? 7.578 4.160 11.238 1.00 90.44 89 ASP A C 1
ATOM 693 O O . ASP A 1 89 ? 6.820 3.299 11.690 1.00 90.44 89 ASP A O 1
ATOM 697 N N . GLY A 1 90 ? 8.900 3.976 11.175 1.00 85.25 90 GLY A N 1
ATOM 698 C CA . GLY A 1 90 ? 9.566 2.733 11.574 1.00 85.25 90 GLY A CA 1
ATOM 699 C C . GLY A 1 90 ? 9.592 2.473 13.079 1.00 85.25 90 GLY A C 1
ATOM 700 O O . GLY A 1 90 ? 9.956 1.374 13.487 1.00 85.25 90 GLY A O 1
ATOM 701 N N . ASP A 1 91 ? 9.212 3.445 13.911 1.00 85.06 91 ASP A N 1
ATOM 702 C CA . ASP A 1 91 ? 9.055 3.201 15.345 1.00 85.06 91 ASP A CA 1
ATOM 703 C C . ASP A 1 91 ? 7.722 2.507 15.660 1.00 85.06 91 ASP A C 1
ATOM 705 O O . ASP A 1 91 ? 7.570 1.918 16.742 1.00 85.06 91 ASP A O 1
ATOM 709 N N . PHE A 1 92 ? 6.765 2.565 14.726 1.00 83.50 92 PHE A N 1
ATOM 710 C CA . PHE A 1 92 ? 5.398 2.074 14.890 1.00 83.50 92 PHE A CA 1
ATOM 711 C C . PHE A 1 92 ? 5.050 0.924 13.945 1.00 83.50 92 PHE A C 1
ATOM 713 O O . PHE A 1 92 ? 4.413 -0.024 14.403 1.00 83.50 92 PHE A O 1
ATOM 720 N N .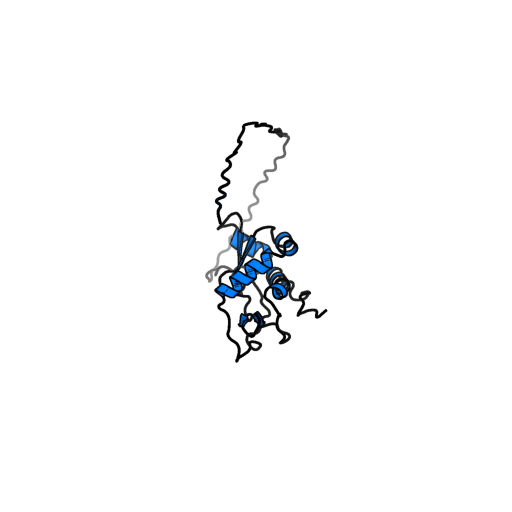 PHE A 1 93 ? 5.487 0.971 12.686 1.00 88.31 93 PHE A N 1
ATOM 721 C CA . PHE A 1 93 ? 5.184 -0.042 11.676 1.00 88.31 93 PHE A CA 1
ATOM 722 C C . PHE A 1 93 ? 6.446 -0.740 11.179 1.00 88.31 93 PHE A C 1
ATOM 724 O O . PHE A 1 93 ? 7.376 -0.107 10.673 1.00 88.31 93 PHE A O 1
ATOM 731 N N . ASP A 1 94 ? 6.439 -2.068 11.260 1.00 90.94 94 ASP A N 1
ATOM 732 C CA . ASP A 1 94 ? 7.460 -2.904 10.640 1.00 90.94 94 ASP A CA 1
ATOM 733 C C . ASP A 1 94 ? 6.999 -3.254 9.218 1.00 90.94 94 ASP A C 1
ATOM 735 O O . ASP A 1 94 ? 6.091 -4.059 9.019 1.00 90.94 94 ASP A O 1
ATOM 739 N N . SER A 1 95 ? 7.602 -2.606 8.220 1.00 94.88 95 SER A N 1
ATOM 740 C CA . SER A 1 95 ? 7.362 -2.900 6.803 1.00 94.88 95 SER A CA 1
ATOM 741 C C . SER A 1 95 ? 8.384 -3.911 6.288 1.00 94.88 95 SER A C 1
ATOM 743 O O . SER A 1 95 ? 9.576 -3.797 6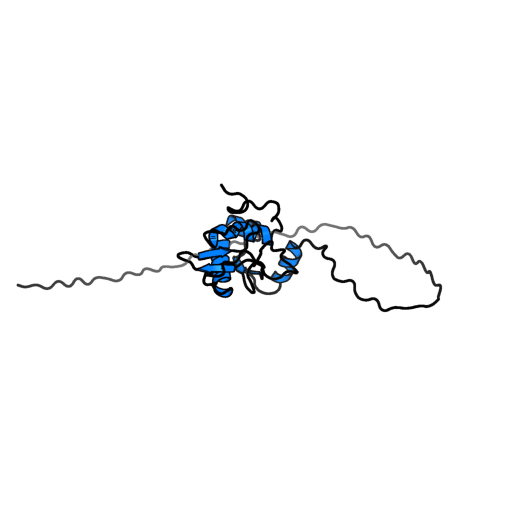.571 1.00 94.88 95 SER A O 1
ATOM 745 N N . ASP A 1 96 ? 7.930 -4.862 5.477 1.00 96.62 96 ASP A N 1
ATOM 746 C CA . ASP A 1 96 ? 8.775 -5.847 4.796 1.00 96.62 96 ASP A CA 1
ATOM 747 C C . ASP A 1 96 ? 9.261 -5.387 3.409 1.00 96.62 96 ASP A C 1
ATOM 749 O O . ASP A 1 96 ? 9.984 -6.113 2.726 1.00 96.62 96 ASP A O 1
ATOM 753 N N . GLY A 1 97 ? 8.880 -4.184 2.979 1.00 97.31 97 GLY A N 1
ATOM 754 C CA . GLY A 1 97 ? 9.161 -3.688 1.636 1.00 97.31 97 GLY A CA 1
ATOM 755 C C . GLY A 1 97 ? 10.652 -3.568 1.318 1.00 97.31 97 GLY A C 1
ATOM 756 O O . GLY A 1 97 ? 11.475 -3.222 2.165 1.00 97.31 97 GLY A O 1
ATOM 757 N N . LYS A 1 98 ? 11.004 -3.802 0.051 1.00 97.88 98 LYS A N 1
ATOM 758 C CA . LYS A 1 98 ? 12.372 -3.717 -0.471 1.00 97.88 98 LYS A CA 1
ATOM 759 C C . LYS A 1 98 ? 12.436 -2.837 -1.714 1.00 97.88 98 LYS A C 1
ATOM 761 O O . LYS A 1 98 ? 11.965 -3.212 -2.789 1.00 97.88 98 LYS A O 1
ATOM 766 N N . GLU A 1 99 ? 13.124 -1.704 -1.587 1.00 96.94 99 GLU A N 1
ATOM 767 C CA . GLU A 1 99 ? 13.350 -0.764 -2.696 1.00 96.94 99 GLU A CA 1
ATOM 768 C C . GLU A 1 99 ? 14.153 -1.379 -3.847 1.00 96.94 99 GLU A C 1
ATOM 770 O O . GLU A 1 99 ? 13.997 -0.981 -4.995 1.00 96.94 99 GLU A O 1
ATOM 775 N N . SER A 1 100 ? 14.965 -2.407 -3.580 1.00 97.31 100 SER A N 1
ATOM 776 C CA . SER A 1 100 ? 15.701 -3.135 -4.621 1.00 97.31 100 SER A CA 1
ATOM 777 C C . SER A 1 100 ? 14.796 -3.844 -5.637 1.00 97.31 100 SER A C 1
ATOM 779 O O . SER A 1 100 ? 15.262 -4.194 -6.719 1.00 97.31 100 SER A O 1
ATOM 781 N N . PHE A 1 101 ? 13.511 -4.042 -5.322 1.00 96.88 101 PHE A N 1
ATOM 782 C CA . PHE A 1 101 ? 12.508 -4.566 -6.255 1.00 96.88 101 PHE A CA 1
ATOM 783 C C . PHE A 1 101 ? 11.721 -3.475 -6.980 1.00 96.88 101 PHE A C 1
ATOM 785 O O . PHE A 1 101 ? 10.736 -3.758 -7.674 1.00 96.88 101 PHE A O 1
ATOM 792 N N . TRP A 1 102 ? 12.132 -2.217 -6.833 1.00 97.19 102 TRP A N 1
ATOM 793 C CA . TRP A 1 102 ? 11.551 -1.139 -7.603 1.00 97.19 102 TRP A CA 1
ATOM 794 C C . TRP A 1 102 ? 12.015 -1.203 -9.059 1.00 97.19 102 TRP A C 1
ATOM 796 O O . TRP A 1 102 ? 13.181 -1.466 -9.358 1.00 97.19 102 TRP A O 1
ATOM 806 N N . PRO A 1 103 ? 11.100 -0.950 -9.999 1.00 95.56 103 PRO A N 1
ATOM 807 C CA . PRO A 1 103 ? 11.428 -0.892 -11.409 1.00 95.56 103 PRO A CA 1
ATOM 808 C C . PRO A 1 103 ? 12.228 0.381 -11.723 1.00 95.56 103 PRO A C 1
ATOM 810 O O . PRO A 1 103 ? 11.830 1.479 -11.347 1.00 95.56 103 PRO A O 1
ATOM 813 N N . THR A 1 104 ? 13.314 0.255 -12.488 1.00 92.81 104 THR A N 1
ATOM 814 C CA . THR A 1 104 ? 14.168 1.395 -12.878 1.00 92.81 104 THR A CA 1
ATOM 815 C C . THR A 1 104 ? 13.608 2.209 -14.046 1.00 92.81 104 THR A C 1
ATOM 817 O O . THR A 1 104 ? 13.812 3.415 -14.113 1.00 92.81 104 THR A O 1
ATOM 820 N N . ALA A 1 105 ? 12.880 1.569 -14.965 1.00 91.88 105 ALA A N 1
ATOM 821 C CA . ALA A 1 105 ? 12.389 2.186 -16.203 1.00 91.88 105 ALA A CA 1
ATOM 822 C C . ALA A 1 105 ? 10.916 2.644 -16.144 1.00 91.88 105 ALA A C 1
ATOM 824 O O . ALA A 1 105 ? 10.308 2.894 -17.183 1.00 91.88 105 ALA A O 1
ATOM 825 N N . LYS A 1 106 ? 10.306 2.709 -14.952 1.00 93.94 106 LYS A N 1
ATOM 826 C CA . LYS A 1 106 ? 8.890 3.080 -14.777 1.00 93.94 106 LYS A CA 1
ATOM 827 C C . LYS A 1 106 ? 8.755 4.381 -13.995 1.00 93.94 106 LYS A C 1
ATOM 829 O O . LYS A 1 106 ? 9.546 4.667 -13.102 1.00 93.94 106 LYS A O 1
ATOM 834 N N . THR A 1 107 ? 7.711 5.149 -14.291 1.00 96.88 107 THR A N 1
ATOM 835 C CA . THR A 1 107 ? 7.450 6.416 -13.601 1.00 96.88 107 THR A CA 1
ATOM 836 C C . THR A 1 107 ? 6.881 6.153 -12.212 1.00 96.88 107 THR A C 1
ATOM 838 O O . THR A 1 107 ? 5.791 5.595 -12.085 1.00 96.88 107 THR A O 1
ATOM 841 N N . ARG A 1 108 ? 7.589 6.576 -11.164 1.00 97.62 108 ARG A N 1
ATOM 842 C CA . ARG A 1 108 ? 7.066 6.566 -9.794 1.00 97.62 108 ARG A CA 1
ATOM 843 C C . ARG A 1 108 ? 5.953 7.610 -9.652 1.00 97.62 108 ARG A C 1
ATOM 845 O O . ARG A 1 108 ? 6.107 8.750 -10.086 1.00 97.62 108 ARG A O 1
ATOM 852 N N . ILE A 1 109 ? 4.835 7.215 -9.053 1.00 98.31 109 ILE A N 1
ATOM 853 C CA . ILE A 1 109 ? 3.770 8.125 -8.624 1.00 98.31 109 ILE A CA 1
ATOM 854 C C . ILE A 1 109 ? 4.176 8.759 -7.293 1.00 98.31 109 ILE A C 1
ATOM 856 O O . ILE A 1 109 ? 4.815 8.107 -6.469 1.00 98.31 109 ILE A O 1
ATOM 860 N N . SER A 1 110 ? 3.816 10.027 -7.085 1.00 98.12 110 SER A N 1
ATOM 861 C CA . SER A 1 110 ? 4.103 10.713 -5.825 1.00 98.12 110 SER A CA 1
ATOM 862 C C . SER A 1 110 ? 3.457 9.998 -4.639 1.00 98.12 110 SER A C 1
ATOM 864 O O . SER A 1 110 ? 2.348 9.467 -4.741 1.00 98.12 110 SER A O 1
ATOM 866 N N . ASP A 1 111 ? 4.131 10.039 -3.492 1.00 98.31 111 ASP A N 1
ATOM 867 C CA . ASP A 1 111 ? 3.633 9.392 -2.278 1.00 98.31 111 ASP A CA 1
ATOM 868 C C . ASP A 1 111 ? 2.279 9.972 -1.859 1.00 98.31 111 ASP A C 1
ATOM 870 O O . ASP A 1 111 ? 1.368 9.217 -1.552 1.00 98.31 111 ASP A O 1
ATOM 874 N N . ALA A 1 112 ? 2.078 11.287 -1.976 1.00 98.06 112 ALA A N 1
ATOM 875 C CA . ALA A 1 112 ? 0.792 11.919 -1.675 1.00 98.06 112 ALA A CA 1
ATOM 876 C C . ALA A 1 112 ? -0.379 11.340 -2.499 1.00 98.06 112 ALA A C 1
ATOM 878 O O . ALA A 1 112 ? -1.454 11.084 -1.954 1.00 98.06 112 ALA A O 1
ATOM 879 N N . GLU A 1 113 ? -0.181 11.095 -3.799 1.00 98.31 113 GLU A N 1
ATOM 880 C CA . GLU A 1 113 ? -1.226 10.497 -4.638 1.00 98.31 113 GLU A CA 1
ATOM 881 C C . GLU A 1 113 ? -1.405 9.007 -4.322 1.00 98.31 113 GLU A C 1
ATOM 883 O O . GLU A 1 113 ? -2.534 8.520 -4.256 1.00 98.31 113 GLU A O 1
ATOM 888 N N . PHE A 1 114 ? -0.316 8.281 -4.054 1.00 98.56 114 PHE A N 1
ATOM 889 C CA . PHE A 1 114 ? -0.401 6.890 -3.612 1.00 98.56 114 PHE A CA 1
ATOM 890 C C . PHE A 1 114 ? -1.193 6.761 -2.303 1.00 98.56 114 PHE A C 1
ATOM 892 O O . PHE A 1 114 ? -2.125 5.963 -2.230 1.00 98.56 114 PHE A O 1
ATOM 899 N N . LEU A 1 115 ? -0.888 7.576 -1.295 1.00 98.38 115 LEU A N 1
ATOM 900 C CA . LEU A 1 115 ? -1.544 7.549 0.012 1.00 98.38 115 LEU A CA 1
ATOM 901 C C . LEU A 1 115 ? -3.025 7.933 -0.065 1.00 98.38 115 LEU A C 1
ATOM 903 O O . LEU A 1 115 ? -3.862 7.320 0.604 1.00 98.38 115 LEU A O 1
ATOM 907 N N . LYS A 1 116 ? -3.384 8.875 -0.943 1.00 98.19 116 LYS A N 1
ATOM 908 C CA . LYS A 1 116 ? -4.784 9.196 -1.244 1.00 98.19 116 LYS A CA 1
ATOM 909 C C . LYS A 1 116 ? -5.525 7.985 -1.815 1.00 98.19 116 LYS A C 1
ATOM 911 O O . LYS A 1 116 ? -6.590 7.627 -1.308 1.00 98.19 116 LYS A O 1
ATOM 916 N N . LEU A 1 117 ? -4.962 7.334 -2.836 1.00 98.44 117 LEU A N 1
ATOM 917 C CA . LEU A 1 117 ? -5.546 6.129 -3.436 1.00 98.44 117 LEU A CA 1
ATOM 918 C C . LEU A 1 117 ? -5.623 4.976 -2.427 1.00 98.44 117 LEU A C 1
ATOM 920 O O . LEU A 1 117 ? -6.607 4.238 -2.406 1.00 98.44 117 LEU A O 1
ATOM 924 N N . LEU A 1 118 ? -4.608 4.834 -1.573 1.00 98.44 118 LEU A N 1
ATOM 925 C CA . LEU A 1 118 ? -4.554 3.800 -0.547 1.00 98.44 118 LEU A CA 1
ATOM 926 C C . LEU A 1 118 ? -5.627 4.013 0.519 1.00 98.44 118 LEU A C 1
ATOM 928 O O . LEU A 1 118 ? -6.329 3.068 0.869 1.00 98.44 118 LEU A O 1
ATOM 932 N N . SER A 1 119 ? -5.816 5.253 0.972 1.00 97.88 119 SER A N 1
ATOM 933 C CA . SER A 1 119 ? -6.873 5.607 1.924 1.00 97.88 119 SER A CA 1
ATOM 934 C C . SER A 1 119 ? -8.245 5.269 1.347 1.00 97.88 119 SER A C 1
ATOM 936 O O . SER A 1 119 ? -9.061 4.625 2.003 1.00 97.88 119 SER A O 1
ATOM 938 N N . GLN A 1 120 ? -8.500 5.630 0.088 1.00 98.19 120 GLN A N 1
ATOM 939 C CA . GLN A 1 120 ? -9.754 5.289 -0.589 1.00 98.19 120 GLN A CA 1
ATOM 940 C C . GLN A 1 120 ? -9.961 3.772 -0.691 1.00 98.19 120 GLN A C 1
ATOM 942 O O . GLN A 1 120 ? -11.032 3.270 -0.352 1.00 98.19 120 GLN A O 1
ATOM 947 N N . ALA A 1 121 ? -8.936 3.037 -1.127 1.00 98.06 121 ALA A N 1
ATOM 948 C CA . ALA A 1 121 ? -9.011 1.591 -1.301 1.00 98.06 121 ALA A CA 1
ATOM 949 C C . ALA A 1 121 ? -9.218 0.849 0.029 1.00 98.06 121 ALA A C 1
ATOM 951 O O . ALA A 1 121 ? -10.028 -0.075 0.089 1.00 98.06 121 ALA A O 1
ATOM 952 N N . TYR A 1 122 ? -8.529 1.268 1.092 1.00 97.88 122 TYR A N 1
ATOM 953 C CA . TYR A 1 122 ? -8.657 0.667 2.416 1.00 97.88 122 TYR A CA 1
ATOM 954 C C . TYR A 1 122 ? -10.045 0.918 3.010 1.00 97.88 122 TYR A C 1
ATOM 956 O O . TYR A 1 122 ? -10.700 -0.015 3.462 1.00 97.88 122 TYR A O 1
ATOM 964 N N . ASN A 1 123 ? -10.553 2.154 2.951 1.00 97.06 123 ASN A N 1
ATOM 965 C CA . ASN A 1 123 ? -11.882 2.461 3.493 1.00 97.06 123 ASN A CA 1
ATOM 966 C C . ASN A 1 123 ? -13.033 1.801 2.719 1.00 97.06 123 ASN A C 1
ATOM 968 O O . ASN A 1 123 ? -14.129 1.662 3.258 1.00 97.06 123 ASN A O 1
ATOM 972 N N . ALA A 1 124 ? -12.803 1.359 1.479 1.00 97.69 124 ALA A N 1
ATOM 973 C CA . ALA A 1 124 ? -13.769 0.546 0.743 1.00 97.69 124 ALA A CA 1
ATOM 974 C C . ALA A 1 124 ? -13.903 -0.888 1.307 1.00 97.69 124 ALA A C 1
ATOM 976 O O . ALA A 1 124 ? -14.891 -1.568 1.024 1.00 97.69 124 ALA A O 1
ATOM 977 N N . ARG A 1 125 ? -12.941 -1.354 2.118 1.00 96.00 125 ARG A N 1
ATOM 978 C CA . ARG A 1 125 ? -12.966 -2.648 2.818 1.00 96.00 125 ARG A CA 1
ATOM 979 C C . ARG A 1 125 ? -13.574 -2.496 4.210 1.00 96.00 125 ARG A C 1
ATOM 981 O O . ARG A 1 125 ? -12.881 -2.361 5.216 1.00 96.00 125 ARG A O 1
ATOM 988 N N . SER A 1 126 ? -14.908 -2.506 4.260 1.00 94.69 126 SER A N 1
ATOM 989 C CA . SER A 1 126 ? -15.658 -2.319 5.514 1.00 94.69 126 SER A CA 1
ATOM 990 C C . SER A 1 126 ? -15.350 -3.376 6.585 1.00 94.69 126 SER A C 1
ATOM 992 O O . SER A 1 126 ? -15.474 -3.088 7.771 1.00 94.69 126 SER A O 1
ATOM 994 N N . ASP A 1 127 ? -14.939 -4.575 6.176 1.00 95.19 127 ASP A N 1
ATOM 995 C CA . ASP A 1 127 ? -14.446 -5.652 7.033 1.00 95.19 127 ASP A CA 1
ATOM 996 C C . ASP A 1 127 ? -13.174 -5.232 7.785 1.00 95.19 127 ASP A C 1
ATOM 998 O O . ASP A 1 127 ? -13.159 -5.247 9.015 1.00 95.19 127 ASP A O 1
ATOM 1002 N N . LEU A 1 128 ? -12.162 -4.745 7.063 1.00 93.69 128 LEU A N 1
ATOM 1003 C CA . LEU A 1 128 ? -10.875 -4.336 7.636 1.00 93.69 128 LEU A CA 1
ATOM 1004 C C . LEU A 1 128 ? -10.989 -3.061 8.477 1.00 93.69 128 LEU A C 1
ATOM 1006 O O . LEU A 1 128 ? -10.356 -2.934 9.527 1.00 93.69 128 LEU A O 1
ATOM 1010 N N . VAL A 1 129 ? -11.823 -2.111 8.041 1.00 91.75 129 VAL A N 1
ATOM 1011 C CA . VAL A 1 129 ? -12.118 -0.898 8.817 1.00 91.75 129 VAL A CA 1
ATOM 1012 C C . VAL A 1 129 ? -12.742 -1.269 10.163 1.00 91.75 129 VAL A C 1
ATOM 1014 O O . VAL A 1 129 ? -12.303 -0.760 11.195 1.00 91.75 129 VAL A O 1
ATOM 1017 N N . LYS A 1 130 ? -13.728 -2.179 10.172 1.00 90.44 130 LYS A N 1
ATOM 1018 C CA . LYS A 1 130 ? -14.380 -2.661 11.400 1.00 90.44 130 LYS A CA 1
ATOM 1019 C C . LYS A 1 130 ? -13.426 -3.434 12.308 1.00 90.44 130 LYS A C 1
ATOM 1021 O O . LYS A 1 130 ? -13.465 -3.205 13.511 1.00 90.44 130 LYS A O 1
ATOM 1026 N N . GLU A 1 131 ? -12.581 -4.310 11.759 1.00 89.06 131 GLU A N 1
ATOM 1027 C CA . GLU A 1 131 ? -11.581 -5.056 12.544 1.00 89.06 131 GLU A CA 1
ATOM 1028 C C . GLU A 1 131 ? -10.578 -4.121 13.232 1.00 89.06 131 GLU A C 1
ATOM 1030 O O . GLU A 1 131 ? -10.134 -4.379 14.357 1.00 89.06 131 GLU A O 1
ATOM 1035 N N . TRP A 1 132 ? -10.222 -3.021 12.569 1.00 86.25 132 TRP A N 1
ATOM 1036 C CA . TRP A 1 132 ? -9.274 -2.066 13.116 1.00 86.25 132 TRP A CA 1
ATOM 1037 C C . TRP A 1 132 ? -9.875 -1.208 14.241 1.00 86.25 132 TRP A C 1
ATOM 1039 O O . TRP A 1 132 ? -9.405 -1.260 15.379 1.00 86.25 132 TRP A O 1
ATOM 1049 N N . SER A 1 133 ? -10.895 -0.403 13.930 1.00 86.44 133 SER A N 1
ATOM 1050 C CA . SER A 1 133 ? -11.522 0.525 14.894 1.00 86.44 133 SER A CA 1
ATOM 1051 C C . SER A 1 133 ? -12.946 0.969 14.534 1.00 86.44 133 SER A C 1
ATOM 1053 O O . SER A 1 133 ? -13.608 1.627 15.334 1.00 86.44 133 SER A O 1
ATOM 1055 N N . GLY A 1 134 ? -13.403 0.687 13.311 1.00 86.81 134 GLY A N 1
ATOM 1056 C CA . GLY A 1 134 ? -14.647 1.208 12.747 1.00 86.81 134 GLY A CA 1
ATOM 1057 C C . GLY A 1 134 ? -14.582 2.663 12.264 1.00 86.81 134 GLY A C 1
ATOM 1058 O O . GLY A 1 134 ? -15.577 3.154 11.736 1.00 86.81 134 GLY A O 1
ATOM 1059 N N . GLN A 1 135 ? -13.451 3.355 12.419 1.00 89.25 135 GLN A N 1
ATOM 1060 C CA . GLN A 1 135 ? -13.285 4.747 11.985 1.00 89.25 135 GLN A CA 1
ATOM 1061 C C . GLN A 1 135 ? -12.657 4.845 10.595 1.00 89.25 135 GLN A C 1
ATOM 1063 O O . GLN A 1 135 ? -11.899 3.967 10.184 1.00 89.25 135 GLN A O 1
ATOM 1068 N N . ILE A 1 136 ? -12.925 5.954 9.899 1.00 91.25 136 ILE A N 1
ATOM 1069 C CA . ILE A 1 136 ? -12.285 6.255 8.614 1.00 91.25 136 ILE A CA 1
ATOM 1070 C C . ILE A 1 136 ? -10.772 6.349 8.816 1.00 91.25 136 ILE A C 1
ATOM 1072 O O . ILE A 1 136 ? -10.298 6.983 9.757 1.00 91.25 136 ILE A O 1
ATOM 1076 N N . ILE A 1 137 ? -10.016 5.730 7.918 1.00 92.06 137 ILE A N 1
ATOM 1077 C CA . ILE A 1 137 ? -8.556 5.717 7.939 1.00 92.06 137 ILE A CA 1
ATOM 1078 C C . ILE A 1 137 ? -8.000 6.670 6.882 1.00 92.06 137 ILE A C 1
ATOM 1080 O O . ILE A 1 137 ? -8.401 6.627 5.724 1.00 92.06 137 ILE A O 1
ATOM 1084 N N . VAL A 1 138 ? -7.051 7.514 7.260 1.00 94.50 138 VAL A N 1
ATOM 1085 C CA . VAL A 1 138 ? -6.326 8.393 6.343 1.00 94.50 138 VAL A CA 1
ATOM 1086 C C . VAL A 1 138 ? -4.846 8.066 6.457 1.00 94.50 138 VAL A C 1
ATOM 1088 O O . VAL A 1 138 ? -4.266 8.147 7.535 1.00 94.50 138 VAL A O 1
ATOM 1091 N N . PHE A 1 139 ? -4.227 7.681 5.350 1.00 95.50 139 PHE A N 1
ATOM 1092 C CA . PHE A 1 139 ? -2.782 7.512 5.294 1.00 95.50 139 PHE A CA 1
ATOM 1093 C C . PHE A 1 139 ? -2.128 8.831 4.879 1.00 95.50 139 PHE A C 1
ATOM 1095 O O . PHE A 1 139 ? -2.527 9.446 3.888 1.00 95.50 139 PHE A O 1
ATOM 1102 N N . GLU A 1 140 ? -1.135 9.262 5.646 1.00 93.31 140 GLU A N 1
ATOM 1103 C CA . GLU A 1 140 ? -0.368 10.493 5.452 1.00 93.31 140 GLU A CA 1
ATOM 1104 C C . GLU A 1 140 ? 1.125 10.239 5.710 1.00 93.31 140 GLU A C 1
ATOM 1106 O O . GLU A 1 140 ? 1.513 9.117 6.009 1.00 93.31 140 GLU A O 1
ATOM 1111 N N . GLY A 1 141 ? 1.984 11.246 5.532 1.00 93.62 141 GLY A N 1
ATOM 1112 C CA . GLY A 1 141 ? 3.434 11.055 5.649 1.00 93.62 141 GLY A CA 1
ATOM 1113 C C . GLY A 1 141 ? 3.987 10.249 4.474 1.00 93.62 141 GLY A C 1
ATOM 1114 O O . GLY A 1 141 ? 4.100 10.789 3.370 1.00 93.62 141 GLY A O 1
ATOM 1115 N N . GLY A 1 142 ? 4.314 8.974 4.695 1.00 94.88 142 GLY A N 1
ATOM 1116 C CA . GLY A 1 142 ? 4.857 8.080 3.673 1.00 94.88 142 GLY A CA 1
ATOM 1117 C C . GLY A 1 142 ? 4.159 6.713 3.586 1.00 94.88 142 GLY A C 1
ATOM 1118 O O . GLY A 1 142 ? 3.487 6.274 4.524 1.00 94.88 142 GLY A O 1
ATOM 1119 N N . PRO A 1 143 ? 4.304 6.007 2.446 1.00 97.50 143 PRO A N 1
ATOM 1120 C CA . PRO A 1 143 ? 3.840 4.628 2.316 1.00 97.50 143 PRO A CA 1
ATOM 1121 C C . PRO A 1 143 ? 4.664 3.685 3.206 1.00 97.50 143 PRO A C 1
ATOM 1123 O O . PRO A 1 143 ? 5.722 4.081 3.702 1.00 97.50 143 PRO A O 1
ATOM 1126 N N . PRO A 1 144 ? 4.240 2.417 3.374 1.00 97.69 144 PRO A N 1
ATOM 1127 C CA . PRO A 1 144 ? 5.077 1.421 4.028 1.00 97.69 144 PRO A CA 1
ATOM 1128 C C . PRO A 1 144 ? 6.490 1.416 3.450 1.00 97.69 144 PRO A C 1
ATOM 1130 O O . PRO A 1 144 ? 6.657 1.376 2.226 1.00 97.69 144 PRO A O 1
ATOM 1133 N N . LYS A 1 145 ? 7.509 1.470 4.318 1.00 97.62 145 LYS A N 1
ATOM 1134 C CA . LYS A 1 145 ? 8.911 1.557 3.877 1.00 97.62 145 LYS A CA 1
ATOM 1135 C C . LYS A 1 145 ? 9.223 0.482 2.838 1.00 97.62 145 LYS A C 1
ATOM 1137 O O . LYS A 1 145 ? 8.847 -0.676 3.010 1.00 97.62 145 LYS A O 1
ATOM 1142 N N . GLY A 1 146 ? 9.897 0.875 1.761 1.00 97.94 146 GLY A N 1
ATOM 1143 C CA . GLY A 1 146 ? 10.258 -0.022 0.666 1.00 97.94 146 GLY A CA 1
ATOM 1144 C C . GLY A 1 146 ? 9.143 -0.329 -0.337 1.00 97.94 146 GLY A C 1
ATOM 1145 O O . GLY A 1 146 ? 9.408 -1.031 -1.312 1.00 97.94 146 GLY A O 1
ATOM 1146 N N . TYR A 1 147 ? 7.935 0.219 -0.167 1.00 98.56 147 TYR A N 1
ATOM 1147 C CA . TYR A 1 147 ? 6.865 0.151 -1.161 1.00 98.56 147 TYR A CA 1
ATOM 1148 C C . TYR A 1 147 ? 6.665 1.483 -1.876 1.00 98.56 147 TYR A C 1
ATOM 1150 O O . TYR A 1 147 ? 6.687 2.548 -1.265 1.00 98.56 147 TYR A O 1
ATOM 1158 N N . ALA A 1 148 ? 6.404 1.421 -3.179 1.00 98.44 148 ALA A N 1
ATOM 1159 C CA . ALA A 1 148 ? 6.026 2.591 -3.959 1.00 98.44 148 ALA A CA 1
ATOM 1160 C C . ALA A 1 148 ? 5.094 2.220 -5.114 1.00 98.44 148 ALA A C 1
ATOM 1162 O O . ALA A 1 148 ? 5.096 1.095 -5.625 1.00 98.44 148 ALA A O 1
ATOM 1163 N N . LEU A 1 149 ? 4.289 3.197 -5.530 1.00 98.56 149 LEU A N 1
ATOM 1164 C CA . LEU A 1 149 ? 3.376 3.071 -6.655 1.00 98.56 149 LEU A CA 1
ATOM 1165 C C . LEU A 1 149 ? 4.065 3.533 -7.940 1.00 98.56 149 LEU A C 1
ATOM 1167 O O . LEU A 1 149 ? 4.639 4.618 -7.994 1.00 98.56 149 LEU A O 1
ATOM 1171 N N . PHE A 1 150 ? 3.969 2.733 -8.996 1.00 98.38 150 PHE A N 1
ATOM 1172 C CA . PHE A 1 150 ? 4.547 3.039 -10.300 1.00 98.38 150 PHE A CA 1
ATOM 1173 C C . PHE A 1 150 ? 3.489 2.974 -11.392 1.00 98.38 150 PHE A C 1
ATOM 1175 O O . PHE A 1 150 ? 2.596 2.124 -11.375 1.00 98.38 150 PHE A O 1
ATOM 1182 N N . ARG A 1 151 ? 3.621 3.866 -12.372 1.00 95.75 151 ARG A N 1
ATOM 1183 C CA . ARG A 1 151 ? 2.803 3.902 -13.578 1.00 95.75 151 ARG A CA 1
ATOM 1184 C C . ARG A 1 151 ? 3.482 3.140 -14.709 1.00 95.75 151 ARG A C 1
ATOM 1186 O O . ARG A 1 151 ? 4.648 3.369 -15.027 1.00 95.75 151 ARG A O 1
ATOM 1193 N N . THR A 1 152 ? 2.706 2.253 -15.318 1.00 85.25 152 THR A N 1
ATOM 1194 C CA . THR A 1 152 ? 2.982 1.611 -16.607 1.00 85.25 152 THR A CA 1
ATOM 1195 C C . THR A 1 152 ? 1.853 1.966 -17.578 1.00 85.25 152 THR A C 1
ATOM 1197 O O . THR A 1 152 ? 1.596 3.148 -17.786 1.00 85.25 152 THR A O 1
ATOM 1200 N N . VAL A 1 153 ? 1.143 0.964 -18.105 1.00 87.69 153 VAL A N 1
ATOM 1201 C CA . VAL A 1 153 ? -0.221 1.098 -18.628 1.00 87.69 153 VAL A CA 1
ATOM 1202 C C . VAL A 1 153 ? -1.197 1.268 -17.456 1.00 87.69 153 VAL A C 1
ATOM 1204 O O . VAL A 1 153 ? -2.003 2.194 -17.458 1.00 87.69 153 VAL A O 1
ATOM 1207 N N . ASP A 1 154 ? -1.020 0.458 -16.407 1.00 92.62 154 ASP A N 1
ATOM 1208 C CA . ASP A 1 154 ? -1.769 0.517 -15.148 1.00 92.62 154 ASP A CA 1
ATOM 1209 C C . ASP A 1 154 ? -0.885 0.970 -13.972 1.00 92.62 154 ASP A C 1
ATOM 1211 O O . ASP A 1 154 ? 0.329 1.183 -14.111 1.00 92.62 154 ASP A O 1
ATOM 1215 N N . LEU A 1 155 ? -1.509 1.123 -12.801 1.00 96.25 155 LEU A N 1
ATOM 1216 C CA . LEU A 1 155 ? -0.861 1.468 -11.537 1.00 96.25 155 LEU A CA 1
ATOM 1217 C C . LEU A 1 155 ? -0.523 0.209 -10.727 1.00 96.25 155 LEU A C 1
ATOM 1219 O O . LEU A 1 155 ? -1.420 -0.526 -10.313 1.00 96.25 155 LEU A O 1
ATOM 1223 N N . PHE A 1 156 ? 0.765 0.004 -10.444 1.00 97.81 156 PHE A N 1
ATOM 1224 C CA . PHE A 1 156 ? 1.271 -1.167 -9.724 1.00 97.81 156 PHE A CA 1
ATOM 1225 C C . PHE A 1 156 ? 2.062 -0.782 -8.481 1.00 97.81 156 PHE A C 1
ATOM 1227 O O . PHE A 1 156 ? 2.898 0.121 -8.534 1.00 97.81 156 PHE A O 1
ATOM 1234 N N . VAL A 1 157 ? 1.827 -1.491 -7.374 1.00 98.31 157 VAL A N 1
ATOM 1235 C CA . VAL A 1 157 ? 2.606 -1.315 -6.140 1.00 98.31 157 VAL A CA 1
ATOM 1236 C C . VAL A 1 157 ? 3.769 -2.301 -6.160 1.00 98.31 157 VAL A C 1
ATOM 1238 O O . VAL A 1 157 ? 3.564 -3.515 -6.210 1.00 98.31 157 VAL A O 1
ATOM 1241 N N . HIS A 1 158 ? 4.987 -1.770 -6.138 1.00 98.25 158 HIS A N 1
ATOM 1242 C CA . HIS A 1 158 ? 6.234 -2.529 -6.109 1.00 98.25 158 HIS A CA 1
ATOM 1243 C C . HIS A 1 158 ? 6.872 -2.462 -4.720 1.00 98.25 158 HIS A C 1
ATOM 1245 O O . HIS A 1 158 ? 6.626 -1.510 -3.982 1.00 98.25 158 HIS A O 1
ATOM 1251 N N . GLY A 1 159 ? 7.702 -3.457 -4.392 1.00 97.88 159 GLY A N 1
ATOM 1252 C CA . GLY A 1 159 ? 8.428 -3.528 -3.118 1.00 97.88 159 GLY A CA 1
ATOM 1253 C C . GLY A 1 159 ? 8.277 -4.845 -2.359 1.00 97.88 159 GLY A C 1
ATOM 1254 O O . GLY A 1 159 ? 9.015 -5.072 -1.410 1.00 97.88 159 GLY A O 1
ATOM 1255 N N . HIS A 1 160 ? 7.366 -5.734 -2.763 1.00 97.81 160 HIS A N 1
ATOM 1256 C CA . HIS A 1 160 ? 7.100 -6.962 -2.009 1.00 97.81 160 HIS A CA 1
ATOM 1257 C C . HIS A 1 160 ? 8.334 -7.895 -1.949 1.00 97.81 160 HIS A C 1
ATOM 1259 O O . HIS A 1 160 ? 8.990 -8.078 -2.980 1.00 97.81 160 HIS A O 1
ATOM 1265 N N . PRO A 1 161 ? 8.645 -8.543 -0.802 1.00 96.50 161 PRO A N 1
ATOM 1266 C CA . PRO A 1 161 ? 9.824 -9.403 -0.627 1.00 96.50 161 PRO A CA 1
ATOM 1267 C C . PRO A 1 161 ? 10.002 -10.543 -1.632 1.00 96.50 161 PRO A C 1
ATOM 1269 O O . PRO A 1 161 ? 11.127 -11.000 -1.829 1.00 96.50 161 PRO A O 1
ATOM 1272 N N . SER A 1 162 ? 8.914 -11.014 -2.242 1.00 95.06 162 SER A N 1
ATOM 1273 C CA . SER A 1 162 ? 8.941 -12.054 -3.282 1.00 95.06 162 SER A CA 1
ATOM 1274 C C . SER A 1 162 ? 9.501 -11.568 -4.626 1.00 95.06 162 SER A C 1
ATOM 1276 O O . SER A 1 162 ? 9.689 -12.376 -5.532 1.00 95.06 162 SER A O 1
ATOM 1278 N N . GLY A 1 163 ? 9.706 -10.259 -4.801 1.00 95.31 163 GLY A N 1
ATOM 1279 C CA . GLY A 1 163 ? 10.079 -9.648 -6.079 1.00 95.31 163 GLY A CA 1
ATOM 1280 C C . GLY A 1 163 ? 8.910 -9.463 -7.055 1.00 95.31 163 GLY A C 1
ATOM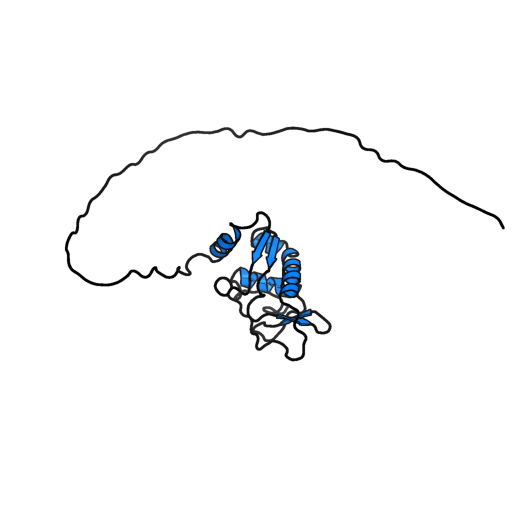 1281 O O . GLY A 1 163 ? 9.087 -8.881 -8.126 1.00 95.31 163 GLY A O 1
ATOM 1282 N N . THR A 1 164 ? 7.704 -9.913 -6.703 1.00 95.62 164 THR A N 1
ATOM 1283 C CA . THR A 1 164 ? 6.485 -9.637 -7.476 1.00 95.62 164 THR A CA 1
ATOM 1284 C C . THR A 1 164 ? 5.855 -8.299 -7.060 1.00 95.62 164 THR A C 1
ATOM 1286 O O . THR A 1 164 ? 6.332 -7.611 -6.159 1.00 95.62 164 THR A O 1
ATOM 1289 N N . TYR A 1 165 ? 4.780 -7.895 -7.737 1.00 96.25 165 TYR A N 1
ATOM 1290 C CA . TYR A 1 165 ? 4.103 -6.615 -7.515 1.00 96.25 165 TYR A CA 1
ATOM 1291 C C . TYR A 1 165 ? 2.589 -6.793 -7.419 1.00 96.25 165 TYR A C 1
ATOM 1293 O O . TYR A 1 165 ? 2.016 -7.725 -7.989 1.00 96.25 165 TYR A O 1
ATOM 1301 N N . PHE A 1 166 ? 1.930 -5.861 -6.738 1.00 97.75 166 PHE A N 1
ATOM 1302 C CA . PHE A 1 166 ? 0.475 -5.811 -6.690 1.00 97.75 166 PHE A CA 1
ATOM 1303 C C . PHE A 1 166 ? -0.053 -5.135 -7.950 1.00 97.75 166 PHE A C 1
ATOM 1305 O O . PHE A 1 166 ? 0.386 -4.042 -8.319 1.00 97.75 166 PHE A O 1
ATOM 1312 N N . ARG A 1 167 ? -1.041 -5.764 -8.595 1.00 96.19 167 ARG A N 1
ATOM 1313 C CA . ARG A 1 167 ? -1.636 -5.264 -9.846 1.00 96.19 167 ARG A CA 1
ATOM 1314 C C . ARG A 1 167 ? -2.554 -4.044 -9.670 1.00 96.19 167 ARG A C 1
ATOM 1316 O O . ARG A 1 167 ? -3.081 -3.533 -10.647 1.00 96.19 167 ARG A O 1
ATOM 1323 N N . SER A 1 168 ? -2.789 -3.613 -8.433 1.00 96.56 168 SER A N 1
ATOM 1324 C CA . SER A 1 168 ? -3.546 -2.406 -8.097 1.00 96.56 168 SER A CA 1
ATOM 1325 C C . SER A 1 168 ? -3.307 -2.016 -6.638 1.00 96.56 168 SER A C 1
ATOM 1327 O O . SER A 1 168 ? -2.912 -2.854 -5.827 1.00 96.56 168 SER A O 1
ATOM 1329 N N . VAL A 1 169 ? -3.639 -0.771 -6.280 1.00 97.81 169 VAL A N 1
ATOM 1330 C CA . VAL A 1 169 ? -3.669 -0.322 -4.876 1.00 97.81 169 VAL A CA 1
ATOM 1331 C C . VAL A 1 169 ? -4.689 -1.125 -4.061 1.00 97.81 169 VAL A C 1
ATOM 1333 O O . VAL A 1 169 ? -4.417 -1.480 -2.922 1.00 97.81 169 VAL A O 1
ATOM 1336 N N . LYS A 1 170 ? -5.829 -1.501 -4.658 1.00 97.00 170 LYS A N 1
ATOM 1337 C CA . LYS A 1 170 ? -6.840 -2.346 -4.003 1.00 97.00 170 LYS A CA 1
ATOM 1338 C C . LYS A 1 170 ? -6.277 -3.708 -3.591 1.00 97.00 170 LYS A C 1
ATOM 1340 O O . LYS A 1 170 ? -6.533 -4.149 -2.481 1.00 97.00 170 LYS A O 1
ATOM 1345 N N . GLY A 1 171 ? -5.500 -4.356 -4.461 1.00 96.06 171 GLY A N 1
ATOM 1346 C CA . GLY A 1 171 ? -4.874 -5.647 -4.149 1.00 96.06 171 GLY A CA 1
ATOM 1347 C C . GLY A 1 171 ? -3.803 -5.568 -3.057 1.00 96.06 171 GLY A C 1
ATOM 1348 O O . GLY A 1 171 ? -3.467 -6.586 -2.467 1.00 96.06 171 GLY A O 1
ATOM 1349 N N . PHE A 1 172 ? -3.280 -4.371 -2.785 1.00 98.12 172 PHE A N 1
ATOM 1350 C CA . PHE A 1 172 ? -2.282 -4.128 -1.745 1.00 98.12 172 PHE A CA 1
ATOM 1351 C C . PHE A 1 172 ? -2.893 -3.944 -0.345 1.00 98.12 172 PHE A C 1
ATOM 1353 O O . PHE A 1 172 ? -2.189 -4.077 0.651 1.00 98.12 172 PHE A O 1
ATOM 1360 N N . VAL A 1 173 ? -4.198 -3.667 -0.244 1.00 98.00 173 VAL A N 1
ATOM 1361 C CA . VAL A 1 173 ? -4.864 -3.312 1.022 1.00 98.00 173 VAL A CA 1
ATOM 1362 C C . VAL A 1 173 ? -4.736 -4.399 2.093 1.00 98.00 173 VAL A C 1
ATOM 1364 O O . VAL A 1 173 ? -4.467 -4.065 3.243 1.00 98.00 173 VAL A O 1
ATOM 1367 N N . ASP A 1 174 ? -4.886 -5.676 1.733 1.00 96.94 174 ASP A N 1
ATOM 1368 C CA . ASP A 1 174 ? -4.770 -6.778 2.702 1.00 96.94 174 ASP A CA 1
ATOM 1369 C C . ASP A 1 174 ? -3.353 -6.857 3.291 1.00 96.94 174 ASP A C 1
ATOM 1371 O O . ASP A 1 174 ? -3.179 -7.041 4.494 1.00 96.94 174 ASP A O 1
ATOM 1375 N N . HIS A 1 175 ? -2.335 -6.594 2.465 1.00 97.94 175 HIS A N 1
ATOM 1376 C CA . HIS A 1 175 ? -0.947 -6.526 2.925 1.00 97.94 175 HIS A CA 1
ATOM 1377 C C . HIS A 1 175 ? -0.714 -5.337 3.857 1.00 97.94 175 HIS A C 1
ATOM 1379 O O . HIS A 1 175 ? -0.072 -5.473 4.893 1.00 97.94 175 HIS A O 1
ATOM 1385 N N . VAL A 1 176 ? -1.289 -4.172 3.541 1.00 97.81 176 VAL A N 1
ATOM 1386 C CA . VAL A 1 176 ? -1.242 -3.001 4.433 1.00 97.81 176 VAL A CA 1
ATOM 1387 C C . VAL A 1 176 ? -1.919 -3.295 5.766 1.00 97.81 176 VAL A C 1
ATOM 1389 O O . VAL A 1 176 ? -1.386 -2.923 6.808 1.00 97.81 176 VAL A O 1
ATOM 1392 N N . HIS A 1 177 ? -3.050 -3.999 5.765 1.00 96.19 177 HIS A N 1
ATOM 1393 C CA . HIS A 1 177 ? -3.702 -4.404 7.006 1.00 96.19 177 HIS A CA 1
ATOM 1394 C C . HIS A 1 177 ? -2.821 -5.346 7.837 1.00 96.19 177 HIS A C 1
ATOM 1396 O O . HIS A 1 177 ? -2.722 -5.174 9.053 1.00 96.19 177 HIS A O 1
ATOM 1402 N N . ALA A 1 178 ? -2.127 -6.291 7.196 1.00 95.94 178 ALA A N 1
ATOM 1403 C CA . ALA A 1 178 ? -1.152 -7.153 7.860 1.00 95.94 178 ALA A CA 1
ATOM 1404 C C . ALA A 1 178 ? 0.021 -6.353 8.456 1.00 95.94 178 ALA A C 1
ATOM 1406 O O . ALA A 1 178 ? 0.416 -6.626 9.586 1.00 95.94 178 ALA A O 1
ATOM 1407 N N . ILE A 1 179 ? 0.522 -5.319 7.767 1.00 95.56 179 ILE A N 1
ATOM 1408 C CA . ILE A 1 179 ? 1.534 -4.391 8.311 1.00 95.56 179 ILE A CA 1
ATOM 1409 C C . ILE A 1 179 ? 0.988 -3.662 9.542 1.00 95.56 179 ILE A C 1
ATOM 1411 O O . ILE A 1 179 ? 1.623 -3.645 10.593 1.00 95.56 179 ILE A O 1
ATOM 1415 N N . MET A 1 180 ? -0.210 -3.086 9.435 1.00 93.19 180 MET A N 1
ATOM 1416 C CA . MET A 1 180 ? -0.831 -2.331 10.524 1.00 93.19 180 MET A CA 1
ATOM 1417 C C . MET A 1 180 ? -1.104 -3.192 11.764 1.00 93.19 180 MET A C 1
ATOM 1419 O O . MET A 1 180 ? -1.067 -2.686 12.884 1.00 93.19 180 MET A O 1
ATOM 1423 N N . THR A 1 181 ? -1.409 -4.476 11.566 1.00 91.31 181 THR A N 1
ATOM 1424 C CA . THR A 1 181 ? -1.743 -5.432 12.632 1.00 91.31 181 THR A CA 1
ATOM 1425 C C . THR A 1 181 ? -0.584 -6.337 13.044 1.00 91.31 181 THR A C 1
ATOM 1427 O O . THR A 1 181 ? -0.784 -7.174 13.922 1.00 91.31 181 THR A O 1
ATOM 1430 N N . GLU A 1 182 ? 0.602 -6.160 12.452 1.00 90.06 182 GLU A N 1
ATOM 1431 C CA . GLU A 1 182 ? 1.809 -6.967 12.693 1.00 90.06 182 GLU A CA 1
ATOM 1432 C C . GLU A 1 182 ? 1.629 -8.467 12.409 1.00 90.06 182 GLU A C 1
ATOM 1434 O O . GLU A 1 182 ? 2.222 -9.318 13.064 1.00 90.06 182 GLU A O 1
ATOM 1439 N N . LYS A 1 183 ? 0.816 -8.795 11.403 1.00 92.75 183 LYS A N 1
ATOM 1440 C CA . LYS A 1 183 ? 0.507 -10.167 10.965 1.00 92.75 183 LYS A CA 1
ATOM 1441 C C . LYS A 1 183 ? 1.126 -10.499 9.604 1.00 92.75 183 LYS A C 1
ATOM 1443 O O . LYS A 1 183 ? 0.532 -11.202 8.792 1.00 92.75 183 LYS A O 1
ATOM 1448 N N . LEU A 1 184 ? 2.302 -9.945 9.307 1.00 93.44 184 LEU A N 1
ATOM 1449 C CA . LEU A 1 184 ? 2.992 -10.175 8.030 1.00 93.44 184 LEU A CA 1
ATOM 1450 C C . LEU A 1 184 ? 3.377 -11.649 7.814 1.00 93.44 184 LEU A C 1
ATOM 1452 O O . LEU A 1 184 ? 3.371 -12.125 6.684 1.00 93.44 184 LEU A O 1
ATOM 1456 N N . ASP A 1 185 ? 3.667 -12.375 8.892 1.00 92.62 185 ASP A N 1
ATOM 1457 C CA . ASP A 1 185 ? 3.989 -13.808 8.899 1.00 92.62 185 ASP A CA 1
ATOM 1458 C C . ASP A 1 185 ? 2.823 -14.707 8.451 1.00 92.62 185 ASP A C 1
ATOM 1460 O O . ASP A 1 185 ? 3.031 -15.806 7.941 1.00 92.62 185 ASP A O 1
ATOM 1464 N N . THR A 1 186 ? 1.599 -14.219 8.630 1.00 93.19 186 THR A N 1
ATOM 1465 C CA . THR A 1 186 ? 0.339 -14.910 8.340 1.00 93.19 186 THR A CA 1
ATOM 1466 C C . THR A 1 186 ? -0.484 -14.178 7.278 1.00 93.19 186 THR A C 1
ATOM 1468 O O . THR A 1 186 ? -1.667 -14.468 7.101 1.00 93.19 186 THR A O 1
ATOM 1471 N N . CYS A 1 187 ? 0.140 -13.243 6.552 1.00 94.81 187 CYS A N 1
ATOM 1472 C CA . CYS A 1 187 ? -0.509 -12.442 5.522 1.00 94.81 187 CYS A CA 1
ATOM 1473 C C . CYS A 1 187 ? -1.047 -13.329 4.391 1.00 94.81 187 CYS A C 1
ATOM 1475 O O . CYS A 1 187 ? -0.315 -14.110 3.782 1.00 94.81 187 CYS A O 1
ATOM 1477 N N . ASP A 1 188 ? -2.331 -13.172 4.075 1.00 92.62 188 ASP A N 1
ATOM 1478 C CA . ASP A 1 188 ? -3.047 -13.940 3.056 1.00 92.62 188 ASP A CA 1
ATOM 1479 C C . ASP A 1 188 ? -3.341 -13.122 1.790 1.00 92.62 188 ASP A C 1
ATOM 1481 O O . ASP A 1 188 ? -4.180 -13.511 0.968 1.00 92.62 188 ASP A O 1
ATOM 1485 N N . CYS A 1 189 ? -2.643 -11.994 1.613 1.00 94.44 189 CYS A N 1
ATOM 1486 C CA . CYS A 1 189 ? -2.823 -11.144 0.447 1.00 94.44 189 CYS A CA 1
ATOM 1487 C C . CYS A 1 189 ? -2.510 -11.905 -0.853 1.00 94.44 189 CYS A C 1
ATOM 1489 O O . CYS A 1 189 ? -1.760 -12.884 -0.876 1.00 94.44 189 CYS A O 1
ATOM 1491 N N . VAL A 1 190 ? -3.027 -11.391 -1.971 1.00 94.19 190 VAL A N 1
ATOM 1492 C CA . VAL A 1 190 ? -2.902 -12.014 -3.304 1.00 94.19 190 VAL A CA 1
ATOM 1493 C C . VAL A 1 190 ? -1.455 -12.277 -3.750 1.00 94.19 190 VAL A C 1
ATOM 1495 O O . VAL A 1 190 ? -1.225 -13.076 -4.653 1.00 94.19 190 VAL A O 1
ATOM 1498 N N . VAL A 1 191 ? -0.477 -11.596 -3.146 1.00 95.50 191 VAL A N 1
ATOM 1499 C CA . VAL A 1 191 ? 0.944 -11.792 -3.442 1.00 95.50 191 VAL A CA 1
ATOM 1500 C C . VAL A 1 191 ? 1.607 -12.794 -2.488 1.00 95.50 191 VAL A C 1
ATOM 1502 O O . VAL A 1 191 ? 2.405 -13.607 -2.952 1.00 95.50 191 VAL A O 1
ATOM 1505 N N . CYS A 1 192 ? 1.284 -12.769 -1.190 1.00 94.62 192 CYS A N 1
ATOM 150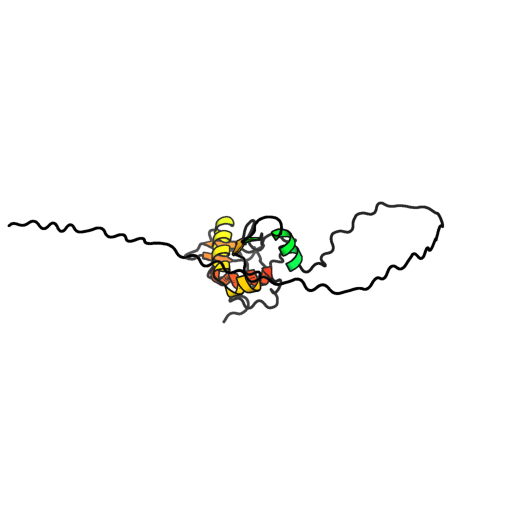6 C CA . CYS A 1 192 ? 1.791 -13.736 -0.208 1.00 94.62 192 CYS A CA 1
ATOM 1507 C C . CYS A 1 192 ? 1.251 -15.147 -0.468 1.00 94.62 192 CYS A C 1
ATOM 1509 O O . CYS A 1 192 ? 1.988 -16.124 -0.353 1.00 94.62 192 CYS A O 1
ATOM 1511 N N . VAL A 1 193 ? -0.022 -15.243 -0.865 1.00 92.19 193 VAL A N 1
ATOM 1512 C CA . VAL A 1 193 ? -0.699 -16.499 -1.199 1.00 92.19 193 VAL A CA 1
ATOM 1513 C C . VAL A 1 193 ? -1.342 -16.355 -2.581 1.00 92.19 193 VAL A C 1
ATOM 1515 O O . VAL A 1 193 ? -2.511 -15.971 -2.681 1.00 92.19 193 VAL A O 1
ATOM 1518 N N . PRO A 1 194 ? -0.598 -16.639 -3.667 1.00 76.38 194 PRO A N 1
ATOM 1519 C CA . PRO A 1 194 ? -1.150 -16.631 -5.016 1.00 76.38 194 PRO A CA 1
ATOM 1520 C C . PRO A 1 194 ? -2.271 -17.674 -5.115 1.00 76.38 194 PRO A C 1
ATOM 1522 O O . PRO A 1 194 ? -2.030 -18.857 -4.873 1.00 76.38 194 PRO A O 1
ATOM 1525 N N . ARG A 1 195 ? -3.491 -17.235 -5.432 1.00 66.69 195 ARG A N 1
ATOM 1526 C CA . ARG A 1 195 ? -4.667 -18.096 -5.636 1.00 66.69 195 ARG A CA 1
ATOM 1527 C C . ARG A 1 195 ? -5.048 -18.159 -7.107 1.00 66.69 195 ARG A C 1
ATOM 1529 O O . ARG A 1 195 ? -4.872 -17.128 -7.796 1.00 66.69 195 ARG A O 1
#

Sequence (195 aa):
PRTDSKIVQKSNTPKPETSSPRLQPAFEIATSGYLSHSILQSSRDCNRHLQNDSCTMADPPSKTKPRKARAGIYQSIRNPGYQNFDLSDGDFFDSDGKESFWPTAKTRISDAEFLKLLSQAYNARSDLVKEWSGQIIVFEGGPPKGYALFRTVDLFVHGHPSGTYFRSVKGFVDHVHAIMTEKLDTCDCVVCVPR

Organism: Aureobasidium pullulans (NCBI:txid5580)

pLDDT: mean 71.73, std 27.43, range [28.89, 98.56]

Secondary structure (DSSP, 8-state):
--------------------------------------------------------PPPP--TTS-HHHHHHHHHTTT-TTEEEE-TT-TTT------GGGS-SSSEEPPHHHHHHHHHHHHHT-HHHHHHHTSSEEEE-S-PSTT-EEEESSSEEEE--TTS--BSSHHHHHHHHHHHHHT-GGG--STTTS--

Radius of gyration: 29.7 Å; chains: 1; bounding box: 76×44×102 Å

Foldseek 3Di:
DDDDDDDDDDDDDDDDDDDDDDDDDDDDDDDDDDDDDDDDDDDDDDDDDDDDDDDPDDDDPDPPPDLLVVQVVVAPPDDPFEGEDALCPPVRWDFPFALVLDDPPWAFDDQVVLQVQLLVLLVVPCVLCVVSPVGRYGYDDGHNPNWTWTDDVAIWITGHPVSDIHRDSNLCNQVVSCRNNVNNVVRPGCVVPPD